Protein AF-A0A2V6MM65-F1 (afdb_monomer_lite)

Structure (mmCIF, N/CA/C/O backbone):
data_AF-A0A2V6MM65-F1
#
_entry.id   AF-A0A2V6MM65-F1
#
loop_
_atom_site.group_PDB
_atom_site.id
_atom_site.type_symbol
_atom_site.label_atom_id
_atom_site.label_alt_id
_atom_site.label_comp_id
_atom_site.label_asym_id
_atom_site.label_entity_id
_atom_site.label_seq_id
_atom_site.pdbx_PDB_ins_code
_atom_site.Cartn_x
_atom_site.Cartn_y
_atom_site.Cartn_z
_atom_site.occupancy
_atom_site.B_iso_or_equiv
_atom_site.auth_seq_id
_atom_site.auth_comp_id
_atom_site.auth_asym_id
_atom_site.auth_atom_id
_atom_site.pdbx_PDB_model_num
ATOM 1 N N . MET A 1 1 ? -25.215 -30.518 13.220 1.00 58.41 1 MET A N 1
ATOM 2 C CA . MET A 1 1 ? -25.136 -30.683 11.746 1.00 58.41 1 MET A CA 1
ATOM 3 C C . MET A 1 1 ? -25.667 -29.455 10.998 1.00 58.41 1 MET A C 1
ATOM 5 O O . MET A 1 1 ? -24.901 -28.848 10.265 1.00 58.41 1 MET A O 1
ATOM 9 N N . ARG A 1 2 ? -26.904 -29.002 11.269 1.00 63.03 2 ARG A N 1
ATOM 10 C CA . ARG A 1 2 ? -27.534 -27.794 10.682 1.00 63.03 2 ARG A CA 1
ATOM 11 C C . ARG A 1 2 ? -26.671 -26.517 10.704 1.00 63.03 2 ARG A C 1
ATOM 13 O O . ARG A 1 2 ? -26.568 -25.839 9.695 1.00 63.03 2 ARG A O 1
ATOM 20 N N . GLN A 1 3 ? -26.010 -26.217 11.823 1.00 67.56 3 GLN A N 1
ATOM 21 C CA . GLN A 1 3 ? -25.209 -24.992 11.987 1.00 67.56 3 GLN A CA 1
ATOM 22 C C . GLN A 1 3 ? -23.959 -24.950 11.089 1.00 67.56 3 GLN A C 1
ATOM 24 O O . GLN A 1 3 ? -23.598 -23.887 10.600 1.00 67.56 3 GLN A O 1
ATOM 29 N N . LYS A 1 4 ? -23.340 -26.109 10.813 1.00 69.50 4 LYS A N 1
ATOM 30 C CA . LYS A 1 4 ? -22.205 -26.219 9.881 1.00 69.50 4 LYS A CA 1
ATOM 31 C C . LYS A 1 4 ? -22.659 -25.989 8.437 1.00 69.50 4 LYS A C 1
ATOM 33 O O . LYS A 1 4 ? -22.002 -25.255 7.719 1.00 69.50 4 LYS A O 1
ATOM 38 N N . VAL A 1 5 ? -23.818 -26.537 8.058 1.00 79.00 5 VAL A N 1
ATOM 39 C CA . VAL A 1 5 ? -24.408 -26.369 6.717 1.00 79.00 5 VAL A CA 1
ATOM 40 C C . VAL A 1 5 ? -24.749 -24.904 6.435 1.00 79.00 5 VAL A C 1
ATOM 42 O O . VAL A 1 5 ? -24.392 -24.392 5.379 1.00 79.00 5 VAL A O 1
ATOM 45 N N . TRP A 1 6 ? -25.366 -24.202 7.392 1.00 81.00 6 TRP A N 1
ATOM 46 C CA . TRP A 1 6 ? -25.657 -22.770 7.253 1.00 81.00 6 TRP A CA 1
ATOM 47 C C . TRP A 1 6 ? -24.392 -21.913 7.150 1.00 81.00 6 TRP A C 1
ATOM 49 O O . TRP A 1 6 ? -24.354 -20.988 6.344 1.00 81.00 6 TRP A O 1
ATOM 59 N N . PHE A 1 7 ? -23.340 -22.247 7.904 1.00 78.38 7 PHE A N 1
ATOM 60 C CA . PHE A 1 7 ? -22.045 -21.570 7.794 1.00 78.38 7 PHE A CA 1
ATOM 61 C C . PHE A 1 7 ? -21.391 -21.788 6.426 1.00 78.38 7 PHE A C 1
ATOM 63 O O . PHE A 1 7 ? -20.932 -20.832 5.808 1.00 78.38 7 PHE A O 1
ATOM 70 N N . SER A 1 8 ? -21.378 -23.028 5.930 1.00 79.19 8 SER A N 1
ATOM 71 C CA . SER A 1 8 ? -20.824 -23.361 4.613 1.00 79.19 8 SER A CA 1
ATOM 72 C C . SER A 1 8 ? -21.588 -22.678 3.481 1.00 79.19 8 SER A C 1
ATOM 74 O O . SER A 1 8 ? -20.970 -22.146 2.563 1.00 79.19 8 SER A O 1
ATOM 76 N N . LEU A 1 9 ? -22.922 -22.645 3.567 1.00 86.38 9 LEU A N 1
ATOM 77 C CA . LEU A 1 9 ? -23.768 -21.965 2.590 1.00 86.38 9 LEU A CA 1
ATOM 78 C C . LEU A 1 9 ? -23.546 -20.449 2.626 1.00 86.38 9 LEU A C 1
ATOM 80 O O . LEU A 1 9 ? -23.352 -19.841 1.579 1.00 86.38 9 LEU A O 1
ATOM 84 N N . GLY A 1 10 ? -23.503 -19.847 3.818 1.00 83.00 10 GLY A N 1
ATOM 85 C CA . GLY A 1 10 ? -23.210 -18.422 3.972 1.00 83.00 10 GLY A CA 1
ATOM 86 C C . GLY A 1 10 ? -21.825 -18.050 3.436 1.00 83.00 10 GLY A C 1
ATOM 87 O O . GLY A 1 10 ? -21.687 -17.035 2.753 1.00 83.00 10 GLY A O 1
ATOM 88 N N . PHE A 1 11 ? -20.817 -18.897 3.666 1.00 85.94 11 PHE A N 1
ATOM 89 C CA . PHE A 1 11 ? -19.476 -18.720 3.111 1.00 85.94 11 PHE A CA 1
ATOM 90 C C . PHE A 1 11 ? -19.481 -18.800 1.582 1.00 85.94 11 PHE A C 1
ATOM 92 O O . PHE A 1 11 ? -18.950 -17.908 0.929 1.00 85.94 11 PHE A O 1
ATOM 99 N N . ALA A 1 12 ? -20.123 -19.821 1.006 1.00 87.06 12 ALA A N 1
ATOM 100 C CA . ALA A 1 12 ? -20.211 -19.991 -0.443 1.00 87.06 12 ALA A CA 1
ATOM 101 C C . ALA A 1 12 ? -20.949 -18.827 -1.121 1.00 87.06 12 ALA A C 1
ATOM 103 O O . ALA A 1 12 ? -20.486 -18.322 -2.139 1.00 87.06 12 ALA A O 1
ATOM 104 N N . VAL A 1 13 ? -22.054 -18.358 -0.533 1.00 88.56 13 VAL A N 1
ATOM 105 C CA . VAL A 1 13 ? -22.810 -17.201 -1.037 1.00 88.56 13 VAL A CA 1
ATOM 106 C C . VAL A 1 13 ? -21.983 -15.920 -0.930 1.00 88.56 13 VAL A C 1
ATOM 108 O O . VAL A 1 13 ? -21.914 -15.168 -1.894 1.00 88.56 13 VAL A O 1
ATOM 111 N N . SER A 1 14 ? -21.300 -15.691 0.194 1.00 83.19 14 SER A N 1
ATOM 112 C CA . SER A 1 14 ? -20.418 -14.526 0.361 1.00 83.19 14 SER A CA 1
ATOM 113 C C . SER A 1 14 ? -19.267 -14.544 -0.645 1.00 83.19 14 SER A C 1
ATOM 115 O O . SER A 1 14 ? -18.996 -13.537 -1.292 1.00 83.19 14 SER A O 1
ATOM 117 N N . ALA A 1 15 ? -18.630 -15.702 -0.835 1.00 83.94 15 ALA A N 1
ATOM 118 C CA . ALA A 1 15 ? -17.584 -15.881 -1.833 1.00 83.94 15 ALA A CA 1
ATOM 119 C C . ALA A 1 15 ? -18.117 -15.640 -3.252 1.00 83.94 15 ALA A C 1
ATOM 121 O O . ALA A 1 15 ? -17.480 -14.936 -4.026 1.00 83.94 15 ALA A O 1
ATOM 122 N N . ALA A 1 16 ? -19.304 -16.152 -3.586 1.00 85.69 16 ALA A N 1
ATOM 123 C CA . ALA A 1 16 ? -19.933 -15.925 -4.882 1.00 85.69 16 ALA A CA 1
ATOM 124 C C . ALA A 1 16 ? -20.258 -14.438 -5.114 1.00 85.69 16 ALA A C 1
ATOM 126 O O . ALA A 1 16 ? -19.954 -13.914 -6.181 1.00 85.69 16 ALA A O 1
ATOM 127 N N . ILE A 1 17 ? -20.805 -13.737 -4.117 1.00 87.69 17 ILE A N 1
ATOM 128 C CA . ILE A 1 17 ? -21.104 -12.297 -4.204 1.00 87.69 17 ILE A CA 1
ATOM 129 C C . ILE A 1 17 ? -19.832 -11.473 -4.427 1.00 87.69 17 ILE A C 1
ATOM 131 O O . ILE A 1 17 ? -19.878 -10.481 -5.147 1.00 87.69 17 ILE A O 1
ATOM 135 N N . LEU A 1 18 ? -18.705 -11.873 -3.838 1.00 80.56 18 LEU A N 1
ATOM 136 C CA . LEU A 1 18 ? -17.436 -11.161 -3.998 1.00 80.56 18 LEU A CA 1
ATOM 137 C C . LEU A 1 18 ? -16.729 -11.506 -5.318 1.00 80.56 18 LEU A C 1
ATOM 139 O O . LEU A 1 18 ? -16.215 -10.614 -5.985 1.00 80.56 18 LEU A O 1
ATOM 143 N N . LEU A 1 19 ? -16.725 -12.781 -5.717 1.00 84.94 19 LEU A N 1
ATOM 144 C CA . LEU A 1 19 ? -15.924 -13.274 -6.843 1.00 84.94 19 LEU A CA 1
ATOM 145 C C . LEU A 1 19 ? -16.652 -13.214 -8.192 1.00 84.94 19 LEU A C 1
ATOM 147 O O . LEU A 1 19 ? -16.005 -13.032 -9.222 1.00 84.94 19 LEU A O 1
ATOM 151 N N . LEU A 1 20 ? -17.981 -13.370 -8.226 1.00 83.88 20 LEU A N 1
ATOM 152 C CA . LEU A 1 20 ? -18.732 -13.358 -9.489 1.00 83.88 20 LEU A CA 1
ATOM 153 C C . LEU A 1 20 ? -18.693 -11.992 -10.183 1.00 83.88 20 LEU A C 1
ATOM 155 O O . LEU A 1 20 ? -18.456 -11.979 -11.392 1.00 83.88 20 LEU A O 1
ATOM 159 N N . PRO A 1 21 ? -18.867 -10.847 -9.490 1.00 81.75 21 PRO A N 1
ATOM 160 C CA . PRO A 1 21 ? -18.721 -9.549 -10.136 1.00 81.75 21 PRO A CA 1
ATOM 161 C C . PRO A 1 21 ? -17.321 -9.367 -10.710 1.00 81.75 21 PRO A C 1
ATOM 163 O O . PRO A 1 21 ? -17.195 -8.912 -11.838 1.00 81.75 21 PRO A O 1
ATOM 166 N N . GLU A 1 22 ? -16.276 -9.778 -9.988 1.00 75.62 22 GLU A N 1
ATOM 167 C CA . GLU A 1 22 ? -14.906 -9.711 -10.496 1.00 75.62 22 GLU A CA 1
ATOM 168 C C . GLU A 1 22 ? -14.730 -10.578 -11.746 1.00 75.62 22 GLU A C 1
ATOM 170 O O . GLU A 1 22 ? -14.163 -10.110 -12.727 1.00 75.62 22 GLU A O 1
ATOM 175 N N . TYR A 1 23 ? -15.262 -11.803 -11.756 1.00 80.00 23 TYR A N 1
ATOM 176 C CA . TYR A 1 23 ? -15.190 -12.696 -12.912 1.00 80.00 23 TYR A CA 1
ATOM 177 C C . TYR A 1 23 ? -15.917 -12.131 -14.142 1.00 80.00 23 TYR A C 1
ATOM 179 O O . TYR A 1 23 ? -15.341 -12.097 -15.231 1.00 80.00 23 TYR A O 1
ATOM 187 N N . PHE A 1 24 ? -17.159 -11.662 -13.979 1.00 83.00 24 PHE A N 1
ATOM 188 C CA . PHE A 1 24 ? -17.985 -11.175 -15.091 1.00 83.00 24 PHE A CA 1
ATOM 189 C C . PHE A 1 24 ? -17.615 -9.765 -15.560 1.00 83.00 24 PHE A C 1
ATOM 191 O O . PHE A 1 24 ? -17.743 -9.465 -16.745 1.00 83.00 24 PHE A O 1
ATOM 198 N N . LEU A 1 25 ? -17.146 -8.900 -14.658 1.00 79.69 25 LEU A N 1
ATOM 199 C CA . LEU A 1 25 ? -16.733 -7.528 -14.973 1.00 79.69 25 LEU A CA 1
ATOM 200 C C . LEU A 1 25 ? -15.232 -7.427 -15.264 1.00 79.69 25 LEU A C 1
ATOM 202 O O . LEU A 1 25 ? -14.716 -6.322 -15.456 1.00 79.69 25 LEU A O 1
ATOM 206 N N . ARG A 1 26 ? -14.516 -8.561 -15.308 1.00 73.88 26 ARG A N 1
ATOM 207 C CA . ARG A 1 26 ? -13.084 -8.582 -15.586 1.00 73.88 26 ARG A CA 1
ATOM 208 C C . ARG A 1 26 ? -12.813 -7.979 -16.953 1.00 73.88 26 ARG A C 1
ATOM 210 O O . ARG A 1 26 ? -13.076 -8.572 -18.000 1.00 73.88 26 ARG A O 1
ATOM 217 N N . ARG A 1 27 ? -12.179 -6.815 -16.943 1.00 75.38 27 ARG A N 1
ATOM 218 C CA . ARG A 1 27 ? -11.652 -6.213 -18.156 1.00 75.38 27 ARG A CA 1
ATOM 219 C C . ARG A 1 27 ? -10.374 -6.957 -18.551 1.00 75.38 27 ARG A C 1
ATOM 221 O O . ARG A 1 27 ? -9.467 -7.149 -17.745 1.00 75.38 27 ARG A O 1
ATOM 228 N N . ASN A 1 28 ? -10.334 -7.439 -19.789 1.00 76.81 28 ASN A N 1
ATOM 229 C CA . ASN A 1 28 ? -9.238 -8.261 -20.313 1.00 76.81 28 ASN A CA 1
ATOM 230 C C . ASN A 1 28 ? -8.288 -7.488 -21.234 1.00 76.81 28 ASN A C 1
ATOM 232 O O . ASN A 1 28 ? -7.507 -8.108 -21.958 1.00 76.81 28 ASN A O 1
ATOM 236 N N . ASP A 1 29 ? -8.342 -6.158 -21.202 1.00 84.00 29 ASP A N 1
ATOM 237 C CA . ASP A 1 29 ? -7.413 -5.312 -21.935 1.00 84.00 29 ASP A CA 1
ATOM 238 C C . ASP A 1 29 ? -5.994 -5.381 -21.348 1.00 84.00 29 ASP A C 1
ATOM 240 O O . ASP A 1 29 ? -5.759 -5.846 -20.229 1.00 84.00 29 ASP A O 1
ATOM 244 N N . GLU A 1 30 ? -5.032 -4.919 -22.137 1.00 82.81 30 GLU A N 1
ATOM 245 C CA . GLU A 1 30 ? -3.615 -4.913 -21.784 1.00 82.81 30 GLU A CA 1
ATOM 246 C C . GLU A 1 30 ? -3.326 -4.202 -20.455 1.00 82.81 30 GLU A C 1
ATOM 248 O O . GLU A 1 30 ? -2.533 -4.696 -19.647 1.00 82.81 30 GLU A O 1
ATOM 253 N N . LEU A 1 31 ? -3.981 -3.067 -20.211 1.00 81.69 31 LEU A N 1
ATOM 254 C CA . LEU A 1 31 ? -3.767 -2.244 -19.025 1.00 81.69 31 LEU A CA 1
ATOM 255 C C . LEU A 1 31 ? -4.197 -3.023 -17.779 1.00 81.69 31 LEU A C 1
ATOM 257 O O . LEU A 1 31 ? -3.423 -3.163 -16.835 1.00 81.69 31 LEU A O 1
ATOM 261 N N . SER A 1 32 ? -5.369 -3.655 -17.828 1.00 82.75 32 SER A N 1
ATOM 262 C CA . SER A 1 32 ? -5.872 -4.509 -16.744 1.00 82.75 32 SER A CA 1
ATOM 263 C C . SER A 1 32 ? -4.986 -5.734 -16.475 1.00 82.75 32 SER A C 1
ATOM 265 O O . SER A 1 32 ? -4.846 -6.163 -15.329 1.00 82.75 32 SER A O 1
ATOM 267 N N . ARG A 1 33 ? -4.346 -6.303 -17.507 1.00 84.75 33 ARG A N 1
ATOM 268 C CA . ARG A 1 33 ? -3.435 -7.458 -17.355 1.00 84.75 33 ARG A CA 1
ATOM 269 C C . ARG A 1 33 ? -2.078 -7.080 -16.766 1.00 84.75 33 ARG A C 1
ATOM 271 O O . ARG A 1 33 ? -1.499 -7.874 -16.022 1.00 84.75 33 ARG A O 1
ATOM 278 N N . THR A 1 34 ? -1.574 -5.902 -17.118 1.00 89.75 34 THR A N 1
ATOM 279 C CA . THR A 1 34 ? -0.226 -5.449 -16.756 1.00 89.75 34 THR A CA 1
ATOM 280 C C . THR A 1 34 ? -0.188 -4.646 -15.466 1.00 89.75 34 THR A C 1
ATOM 282 O O . THR A 1 34 ? 0.849 -4.660 -14.811 1.00 89.75 34 THR A O 1
ATOM 285 N N . PHE A 1 35 ? -1.297 -4.019 -15.056 1.00 90.44 35 PHE A N 1
ATOM 286 C CA . PHE A 1 35 ? -1.335 -3.106 -13.911 1.00 90.44 35 PHE A CA 1
ATOM 287 C C . PHE A 1 35 ? -0.721 -3.715 -12.647 1.00 90.44 35 PHE A C 1
ATOM 289 O O . PHE A 1 35 ? 0.332 -3.264 -12.213 1.00 90.44 35 PHE A O 1
ATOM 296 N N . LEU A 1 36 ? -1.308 -4.787 -12.099 1.00 92.50 36 LEU A N 1
ATOM 297 C CA . LEU A 1 36 ? -0.825 -5.372 -10.844 1.00 92.50 36 LEU A CA 1
ATOM 298 C C . LEU A 1 36 ? 0.630 -5.885 -10.936 1.00 92.50 36 LEU A C 1
ATOM 300 O O . LEU A 1 36 ? 1.419 -5.526 -10.063 1.00 92.50 36 LEU A O 1
ATOM 304 N N . PRO A 1 37 ? 1.036 -6.679 -11.952 1.00 95.50 37 PRO A N 1
ATOM 305 C CA . PRO A 1 37 ? 2.435 -7.089 -12.097 1.00 95.50 37 PRO A CA 1
ATOM 306 C C . PRO A 1 37 ? 3.411 -5.909 -12.156 1.00 95.50 37 PRO A C 1
ATOM 308 O O . PRO A 1 37 ? 4.411 -5.916 -11.438 1.00 95.50 37 PRO A O 1
ATOM 311 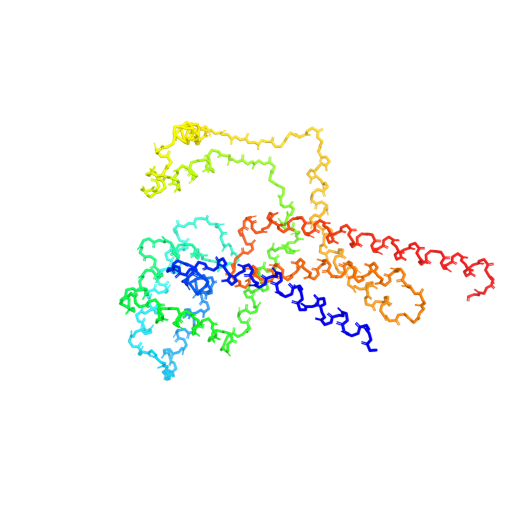N N . THR A 1 38 ? 3.110 -4.889 -12.962 1.00 95.50 38 THR A N 1
ATOM 312 C CA . THR A 1 38 ? 3.957 -3.698 -13.088 1.00 95.50 38 THR A CA 1
ATOM 313 C C . THR A 1 38 ? 4.020 -2.938 -11.768 1.00 95.50 38 THR A C 1
ATOM 315 O O . THR A 1 38 ? 5.115 -2.608 -11.320 1.00 95.50 38 THR A O 1
ATOM 318 N N . THR A 1 39 ? 2.882 -2.719 -11.100 1.00 95.31 39 THR A N 1
ATOM 319 C CA . THR A 1 39 ? 2.816 -2.046 -9.796 1.00 95.31 39 THR A CA 1
ATOM 320 C C . THR A 1 39 ? 3.657 -2.776 -8.749 1.00 95.31 39 THR A C 1
ATOM 322 O O . THR A 1 39 ? 4.479 -2.150 -8.082 1.00 95.31 39 THR A O 1
ATOM 325 N N . LEU A 1 40 ? 3.528 -4.103 -8.644 1.00 96.56 40 LEU A N 1
ATOM 326 C CA . LEU A 1 40 ? 4.330 -4.904 -7.715 1.00 96.56 40 LEU A CA 1
ATOM 327 C C . LEU A 1 40 ? 5.828 -4.793 -8.006 1.00 96.56 40 LEU A C 1
ATOM 329 O O . LEU A 1 40 ? 6.621 -4.734 -7.065 1.00 96.56 40 LEU A O 1
ATOM 333 N N . PHE A 1 41 ? 6.217 -4.730 -9.279 1.00 97.31 41 PHE A N 1
ATOM 334 C CA . PHE A 1 41 ? 7.606 -4.530 -9.669 1.00 97.31 41 PHE A CA 1
ATOM 335 C C . PHE A 1 41 ? 8.119 -3.142 -9.264 1.00 97.31 41 PHE A C 1
ATOM 337 O O . PHE A 1 41 ? 9.121 -3.047 -8.557 1.00 97.31 41 PHE A O 1
ATOM 344 N N . VAL A 1 42 ? 7.428 -2.063 -9.647 1.00 95.50 42 VAL A N 1
ATOM 345 C CA . VAL A 1 42 ? 7.914 -0.693 -9.397 1.00 95.50 42 VAL A CA 1
ATOM 346 C C . VAL A 1 42 ? 7.896 -0.329 -7.913 1.00 95.50 42 VAL A C 1
ATOM 348 O O . VAL A 1 42 ? 8.841 0.283 -7.426 1.00 95.50 42 VAL A O 1
ATOM 351 N N . ILE A 1 43 ? 6.892 -0.770 -7.149 1.00 95.25 43 ILE A N 1
ATOM 352 C CA . ILE A 1 43 ? 6.799 -0.500 -5.704 1.00 95.25 43 ILE A CA 1
ATOM 353 C C . ILE A 1 43 ? 7.917 -1.206 -4.920 1.00 95.25 43 ILE A C 1
ATOM 355 O O . ILE A 1 43 ? 8.333 -0.728 -3.862 1.00 95.25 43 ILE A O 1
ATOM 359 N N . HIS A 1 44 ? 8.447 -2.313 -5.446 1.00 97.06 44 HIS A N 1
ATOM 360 C CA . HIS A 1 44 ? 9.572 -3.045 -4.856 1.00 97.06 44 HIS A CA 1
ATOM 361 C C . HIS A 1 44 ? 10.875 -2.881 -5.649 1.00 97.06 44 HIS A C 1
ATOM 363 O O . HIS A 1 44 ? 11.814 -3.650 -5.440 1.00 97.06 44 HIS A O 1
ATOM 369 N N . ALA A 1 45 ? 10.962 -1.868 -6.517 1.00 96.44 45 ALA A N 1
ATOM 370 C CA . ALA A 1 45 ? 12.066 -1.666 -7.452 1.00 96.44 45 ALA A CA 1
ATOM 371 C C . ALA A 1 45 ? 13.450 -1.692 -6.785 1.00 96.44 45 ALA A C 1
ATOM 373 O O . ALA A 1 45 ? 14.356 -2.336 -7.302 1.00 96.44 45 ALA A O 1
ATOM 374 N N . ASN A 1 46 ? 13.611 -1.071 -5.611 1.00 95.19 46 ASN A N 1
ATOM 375 C CA . ASN A 1 46 ? 14.870 -1.119 -4.856 1.00 95.19 46 ASN A CA 1
ATOM 376 C C . ASN A 1 46 ? 15.277 -2.551 -4.474 1.00 95.19 46 ASN A C 1
ATOM 378 O O . ASN A 1 46 ? 16.408 -2.956 -4.722 1.00 95.19 46 ASN A O 1
ATOM 382 N N . LEU A 1 47 ? 14.348 -3.337 -3.920 1.00 97.62 47 LEU A N 1
ATOM 383 C CA . LEU A 1 47 ? 14.625 -4.718 -3.511 1.00 97.62 47 LEU A CA 1
ATOM 384 C C . LEU A 1 47 ? 14.884 -5.619 -4.720 1.00 97.62 47 LEU A C 1
ATOM 386 O O . LEU A 1 47 ? 15.735 -6.503 -4.663 1.00 97.62 47 LEU A O 1
ATOM 390 N N . ILE A 1 48 ? 14.162 -5.385 -5.817 1.00 98.19 48 ILE A N 1
ATOM 391 C CA . ILE A 1 48 ? 14.342 -6.122 -7.069 1.00 98.19 48 ILE A 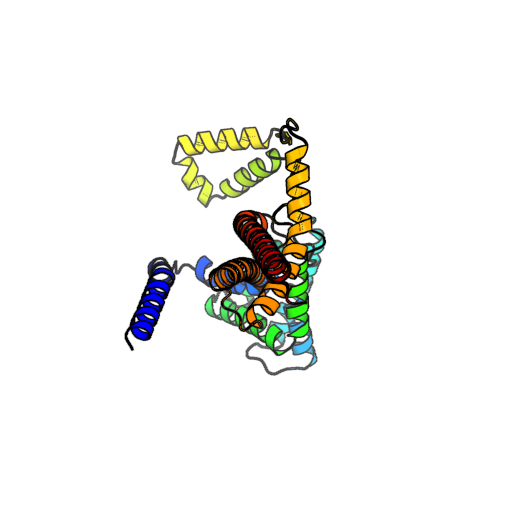CA 1
ATOM 392 C C . ILE A 1 48 ? 15.689 -5.783 -7.709 1.00 98.19 48 ILE A C 1
ATOM 394 O O . ILE A 1 48 ? 16.397 -6.697 -8.118 1.00 98.19 48 ILE A O 1
ATOM 398 N N . ARG A 1 49 ? 16.086 -4.506 -7.741 1.00 97.75 49 ARG A N 1
ATOM 399 C CA . ARG A 1 49 ? 17.419 -4.068 -8.182 1.00 97.75 49 ARG A CA 1
ATOM 400 C C . ARG A 1 49 ? 18.513 -4.775 -7.389 1.00 97.75 49 ARG A C 1
ATOM 402 O O . ARG A 1 49 ? 19.462 -5.281 -7.980 1.00 97.75 49 ARG A O 1
ATOM 409 N N . ASP A 1 50 ? 18.379 -4.820 -6.069 1.00 97.75 50 ASP A N 1
ATOM 410 C CA . ASP A 1 50 ? 19.377 -5.458 -5.211 1.00 97.75 50 ASP A CA 1
ATOM 411 C C . ASP A 1 50 ? 19.394 -6.977 -5.426 1.00 97.75 50 ASP A C 1
ATOM 413 O O . ASP A 1 50 ? 20.453 -7.600 -5.419 1.00 97.75 50 ASP A O 1
ATOM 417 N N . GLN A 1 51 ? 18.239 -7.605 -5.664 1.00 98.06 51 GLN A N 1
ATOM 418 C CA . GLN A 1 51 ? 18.186 -9.025 -6.011 1.00 98.06 51 GLN A CA 1
ATOM 419 C C . GLN A 1 51 ? 18.794 -9.326 -7.385 1.00 98.06 51 GLN A C 1
ATOM 421 O O . GLN A 1 51 ? 19.501 -10.321 -7.512 1.00 98.06 51 GLN A O 1
ATOM 426 N N . LEU A 1 52 ? 18.564 -8.471 -8.383 1.00 97.19 52 LEU A N 1
ATOM 427 C CA . LEU A 1 52 ? 19.199 -8.562 -9.699 1.00 97.19 52 LEU A CA 1
ATOM 428 C C . LEU A 1 52 ? 20.727 -8.506 -9.577 1.00 97.19 52 LEU A C 1
ATOM 430 O O . LEU A 1 52 ? 21.407 -9.360 -10.137 1.00 97.19 52 LEU A O 1
ATOM 434 N N . ALA A 1 53 ? 21.258 -7.556 -8.800 1.00 97.50 53 ALA A N 1
ATOM 435 C CA . ALA A 1 53 ? 22.696 -7.447 -8.550 1.00 97.50 53 ALA A CA 1
ATOM 436 C C . ALA A 1 53 ? 23.275 -8.728 -7.929 1.00 97.50 53 ALA A C 1
ATOM 438 O O . ALA A 1 53 ? 24.311 -9.221 -8.367 1.00 97.50 53 ALA A O 1
ATOM 439 N N . ASP A 1 54 ? 22.585 -9.284 -6.931 1.00 97.12 54 ASP A N 1
ATOM 440 C CA . ASP A 1 54 ? 22.980 -10.529 -6.270 1.00 97.12 54 ASP A CA 1
ATOM 441 C C . ASP A 1 54 ? 22.959 -11.733 -7.220 1.00 97.12 54 ASP A C 1
ATOM 443 O O . ASP A 1 54 ? 23.844 -12.584 -7.154 1.00 97.12 54 ASP A O 1
ATOM 447 N N . ASP A 1 55 ? 21.939 -11.824 -8.075 1.00 96.50 55 ASP A N 1
ATOM 448 C CA . ASP A 1 55 ? 21.797 -12.913 -9.041 1.00 96.50 55 ASP A CA 1
ATOM 449 C C . ASP A 1 55 ? 22.908 -12.890 -10.094 1.00 96.50 55 ASP A C 1
ATOM 451 O O . ASP A 1 55 ? 23.465 -13.945 -10.404 1.00 96.50 55 ASP A O 1
ATOM 455 N N . LEU A 1 56 ? 23.243 -11.693 -10.593 1.00 96.50 56 LEU A N 1
ATOM 456 C CA . LEU A 1 56 ? 24.348 -11.458 -11.525 1.00 96.50 56 LEU A CA 1
ATOM 457 C C . LEU A 1 56 ? 25.692 -11.793 -10.865 1.00 96.50 56 LEU A C 1
ATOM 459 O O . LEU A 1 56 ? 26.453 -12.601 -11.383 1.00 96.50 56 LEU A O 1
ATOM 463 N N . ALA A 1 57 ? 25.952 -11.268 -9.663 1.00 96.19 57 ALA A N 1
ATOM 464 C CA . ALA A 1 57 ? 27.208 -11.506 -8.950 1.00 96.19 57 ALA A CA 1
ATOM 465 C C . ALA A 1 57 ? 27.451 -12.991 -8.622 1.00 96.19 57 ALA A C 1
ATOM 467 O O . ALA A 1 57 ? 28.593 -13.445 -8.579 1.00 96.19 57 ALA A O 1
ATOM 468 N N . LYS A 1 58 ? 26.379 -13.752 -8.375 1.00 94.12 58 LYS A N 1
ATOM 469 C CA . LYS A 1 58 ? 26.441 -15.182 -8.035 1.00 94.12 58 LYS A CA 1
ATOM 470 C C . LYS A 1 58 ? 26.311 -16.100 -9.255 1.00 94.12 58 LYS A C 1
ATOM 472 O O . LYS A 1 58 ? 26.300 -17.314 -9.065 1.00 94.12 58 LYS A O 1
ATOM 477 N N . ASN A 1 59 ? 26.198 -15.553 -10.471 1.00 90.38 59 ASN A N 1
ATOM 478 C CA . ASN A 1 59 ? 25.998 -16.304 -11.716 1.00 90.38 59 ASN A CA 1
ATOM 479 C C . ASN A 1 59 ? 24.887 -17.365 -11.607 1.00 90.38 59 ASN A C 1
ATOM 481 O O . ASN A 1 59 ? 25.051 -18.520 -12.006 1.00 90.38 59 ASN A O 1
ATOM 485 N N . VAL A 1 60 ? 23.751 -16.995 -11.008 1.00 91.31 60 VAL A N 1
ATOM 486 C CA . VAL A 1 60 ? 22.656 -17.946 -10.777 1.00 91.31 60 VAL A CA 1
ATOM 487 C C . VAL A 1 60 ? 22.012 -18.336 -12.108 1.00 91.31 60 VAL A C 1
ATOM 489 O O . VAL A 1 60 ? 21.683 -17.478 -12.922 1.00 91.31 60 VAL A O 1
ATOM 492 N N . THR A 1 61 ? 21.752 -19.629 -12.312 1.00 91.50 61 THR A N 1
ATOM 493 C CA . THR A 1 61 ? 20.989 -20.103 -13.473 1.00 91.50 61 THR A CA 1
ATOM 494 C C . THR A 1 61 ? 19.528 -19.664 -13.362 1.00 91.50 61 THR A C 1
ATOM 496 O O . THR A 1 61 ? 18.819 -20.041 -12.425 1.00 91.50 61 THR A O 1
ATOM 499 N N . LEU A 1 62 ? 19.076 -18.848 -14.315 1.00 93.69 62 LEU A N 1
ATOM 500 C CA . LEU A 1 62 ? 17.743 -18.248 -14.349 1.00 93.69 62 LEU A CA 1
ATOM 501 C C . LEU A 1 62 ? 17.099 -18.441 -15.729 1.00 93.69 62 LEU A C 1
ATOM 503 O O . LEU A 1 62 ? 17.811 -18.652 -16.708 1.00 93.69 62 LEU A O 1
ATOM 507 N N . PRO A 1 63 ? 15.760 -18.342 -15.837 1.00 93.38 63 PRO A N 1
ATOM 508 C CA . PRO A 1 63 ? 15.058 -18.435 -17.122 1.00 93.38 63 PRO A CA 1
ATOM 509 C C . PRO A 1 63 ? 15.298 -17.228 -18.052 1.00 93.38 63 PRO A C 1
ATOM 511 O O . PRO A 1 63 ? 14.750 -17.188 -19.149 1.00 93.38 63 PRO A O 1
ATOM 514 N N . TYR A 1 64 ? 16.096 -16.249 -17.619 1.00 94.06 64 TYR A N 1
ATOM 515 C CA . TYR A 1 64 ? 16.484 -15.062 -18.379 1.00 94.06 64 TYR A CA 1
ATOM 516 C C . TYR A 1 64 ? 17.996 -15.089 -18.599 1.00 94.06 64 TYR A C 1
ATOM 518 O O . TYR A 1 64 ? 18.735 -15.538 -17.719 1.00 94.06 64 TYR A O 1
ATOM 526 N N . SER A 1 65 ? 18.461 -14.612 -19.755 1.00 93.19 65 SER A N 1
ATOM 527 C CA . SER A 1 65 ? 19.895 -14.597 -20.050 1.00 93.19 65 SER A CA 1
ATOM 528 C C . SER A 1 65 ? 20.636 -13.594 -19.166 1.00 93.19 65 SER A C 1
ATOM 530 O O . SER A 1 65 ? 20.085 -12.560 -18.784 1.00 93.19 65 SER A O 1
ATOM 532 N N . HIS A 1 66 ? 21.904 -13.888 -18.867 1.00 94.25 66 HIS A N 1
ATOM 533 C CA . HIS A 1 66 ? 22.751 -13.012 -18.056 1.00 94.25 66 HIS A CA 1
ATOM 534 C C . HIS A 1 66 ? 22.805 -11.587 -18.635 1.00 94.25 66 HIS A C 1
ATOM 536 O O . HIS A 1 66 ? 22.500 -10.629 -17.930 1.00 94.25 66 HIS A O 1
ATOM 542 N N . ASP A 1 67 ? 23.056 -11.452 -19.941 1.00 93.69 67 ASP A N 1
ATOM 543 C CA . ASP A 1 67 ? 23.124 -10.153 -20.624 1.00 93.69 67 ASP A CA 1
ATOM 544 C C . ASP A 1 67 ? 21.815 -9.356 -20.532 1.00 93.69 67 ASP A C 1
ATOM 546 O O . ASP A 1 67 ? 21.826 -8.129 -20.418 1.00 93.69 67 ASP A O 1
ATOM 550 N N . GLN A 1 68 ? 20.667 -10.041 -20.601 1.00 94.00 68 GLN A N 1
ATOM 551 C CA . GLN A 1 68 ? 19.363 -9.396 -20.453 1.00 94.00 68 GLN A CA 1
ATOM 552 C C . GLN A 1 68 ? 19.190 -8.865 -19.027 1.00 94.00 68 GLN A C 1
ATOM 554 O O . GLN A 1 68 ? 18.782 -7.719 -18.840 1.00 94.00 68 GLN A O 1
ATOM 559 N N . LEU A 1 69 ? 19.525 -9.672 -18.018 1.00 95.75 69 LEU A N 1
ATOM 560 C CA . LEU A 1 69 ? 19.441 -9.269 -16.614 1.00 95.75 69 LEU A CA 1
ATOM 561 C C . LEU A 1 69 ? 20.391 -8.114 -16.288 1.00 95.75 69 LEU A C 1
ATOM 563 O O . LEU A 1 69 ? 20.001 -7.203 -15.559 1.00 95.75 69 LEU A O 1
ATOM 567 N N . GLU A 1 70 ? 21.594 -8.114 -16.858 1.00 96.19 70 GLU A N 1
ATOM 568 C CA . GLU A 1 70 ? 22.576 -7.045 -16.680 1.00 96.19 70 GLU A CA 1
ATOM 569 C C . GLU A 1 70 ? 22.071 -5.714 -17.248 1.00 96.19 70 GLU A C 1
ATOM 571 O O . GLU A 1 70 ? 22.065 -4.705 -16.535 1.00 96.19 70 GLU A O 1
ATOM 576 N N . ARG A 1 71 ? 21.547 -5.709 -18.484 1.00 95.56 71 ARG A N 1
ATOM 577 C CA . ARG A 1 71 ? 20.927 -4.509 -19.073 1.00 95.56 71 ARG A CA 1
ATOM 578 C C . ARG A 1 71 ? 19.782 -3.988 -18.210 1.00 95.56 71 ARG A C 1
ATOM 580 O O . ARG A 1 71 ? 19.741 -2.801 -17.893 1.00 95.56 71 ARG A O 1
ATOM 587 N N . LEU A 1 72 ? 18.876 -4.871 -17.789 1.00 95.56 72 LEU A N 1
ATOM 588 C CA . LEU A 1 72 ? 17.732 -4.487 -16.960 1.00 95.56 72 LEU A CA 1
ATOM 589 C C . LEU A 1 72 ? 18.154 -3.963 -15.584 1.00 95.56 72 LEU A C 1
ATOM 591 O O . LEU A 1 72 ? 17.553 -3.006 -15.094 1.00 95.56 72 LEU A O 1
ATOM 595 N N . TYR A 1 73 ? 19.194 -4.537 -14.978 1.00 97.12 73 TYR A N 1
ATOM 596 C CA . TYR A 1 73 ? 19.770 -4.052 -13.726 1.00 97.12 73 TYR A CA 1
ATOM 597 C C . TYR A 1 73 ? 20.324 -2.630 -13.867 1.00 97.12 73 TYR A C 1
ATOM 599 O O . TYR A 1 73 ? 19.967 -1.754 -13.071 1.00 97.12 73 TYR A O 1
ATOM 607 N N . VAL A 1 74 ? 21.158 -2.386 -14.884 1.00 96.81 74 VAL A N 1
ATOM 608 C CA . VAL A 1 74 ? 21.759 -1.067 -15.139 1.00 96.81 74 VAL A CA 1
ATOM 609 C C . VAL A 1 74 ? 20.670 -0.023 -15.372 1.00 96.81 74 VAL A C 1
ATOM 611 O O . VAL A 1 74 ? 20.686 1.036 -14.736 1.00 96.81 74 VAL A O 1
ATOM 614 N N . THR A 1 75 ? 19.681 -0.341 -16.208 1.00 95.69 75 THR A N 1
ATOM 615 C CA . THR A 1 75 ? 18.556 0.554 -16.479 1.00 95.69 75 THR A CA 1
ATOM 616 C C . THR A 1 75 ? 17.733 0.832 -15.226 1.00 95.69 75 THR A C 1
ATOM 618 O O . THR A 1 75 ? 17.472 1.992 -14.911 1.00 95.69 75 THR A O 1
ATOM 621 N N . LEU A 1 76 ? 17.340 -0.204 -14.478 1.00 96.88 76 LEU A N 1
ATOM 622 C CA . LEU A 1 76 ? 16.526 -0.042 -13.272 1.00 96.88 76 LEU A CA 1
ATOM 623 C C . LEU A 1 76 ? 17.246 0.822 -12.233 1.00 96.88 76 LEU A C 1
ATOM 625 O O . LEU A 1 76 ? 16.638 1.711 -11.637 1.00 96.88 76 LEU A O 1
ATOM 629 N N . ARG A 1 77 ? 18.550 0.598 -12.038 1.00 96.38 77 ARG A N 1
ATOM 630 C CA . ARG A 1 77 ? 19.376 1.414 -11.144 1.00 96.38 77 ARG A CA 1
ATOM 631 C C . ARG A 1 77 ? 19.389 2.879 -11.580 1.00 96.38 77 ARG A C 1
ATOM 633 O O . ARG A 1 77 ? 19.173 3.746 -10.737 1.00 96.38 77 ARG A O 1
ATOM 640 N N . ALA A 1 78 ? 19.610 3.149 -12.866 1.00 94.19 78 ALA A N 1
ATOM 641 C CA . ALA A 1 78 ? 19.636 4.508 -13.398 1.00 94.19 78 ALA A CA 1
ATOM 642 C C . ALA A 1 78 ? 18.280 5.219 -13.243 1.00 94.19 78 ALA A C 1
ATOM 644 O O . ALA A 1 78 ? 18.239 6.370 -12.812 1.00 94.19 78 ALA A O 1
ATOM 645 N N . GLU A 1 79 ? 17.174 4.535 -13.537 1.00 93.81 79 GLU A N 1
ATOM 646 C CA . GLU A 1 79 ? 15.823 5.095 -13.412 1.00 93.81 79 GLU A CA 1
ATOM 647 C C . GLU A 1 79 ? 15.436 5.369 -11.951 1.00 93.81 79 GLU A C 1
ATOM 649 O O . GLU A 1 79 ? 14.880 6.427 -11.655 1.00 93.81 79 GLU A O 1
ATOM 654 N N . ILE A 1 80 ? 15.806 4.488 -11.010 1.00 92.88 80 ILE A N 1
ATOM 655 C CA . ILE A 1 80 ? 15.650 4.764 -9.571 1.00 92.88 80 ILE A CA 1
ATOM 656 C C . ILE A 1 80 ? 16.429 6.030 -9.196 1.00 92.88 80 ILE A C 1
ATOM 658 O O . ILE A 1 80 ? 15.874 6.910 -8.539 1.00 92.88 80 ILE A O 1
ATOM 662 N N . THR A 1 81 ? 17.680 6.164 -9.651 1.00 91.00 81 THR A N 1
ATOM 663 C CA . THR A 1 81 ? 18.492 7.352 -9.362 1.00 91.00 81 THR A CA 1
ATOM 664 C C . THR A 1 81 ? 17.858 8.632 -9.910 1.00 91.00 81 THR A C 1
ATOM 666 O O . THR A 1 81 ? 17.779 9.623 -9.185 1.00 91.00 81 THR A O 1
ATOM 669 N N . LYS A 1 82 ? 17.347 8.608 -11.147 1.00 89.88 82 LYS A N 1
ATOM 670 C CA . LYS A 1 82 ? 16.618 9.740 -11.746 1.00 89.88 82 LYS A CA 1
ATOM 671 C C . LYS A 1 82 ? 15.347 10.088 -10.972 1.00 89.88 82 LYS A C 1
ATOM 673 O O . LYS A 1 82 ? 15.029 11.262 -10.806 1.00 89.88 82 LYS A O 1
ATOM 678 N N . SER A 1 83 ? 14.634 9.089 -10.453 1.00 88.94 83 SER A N 1
ATOM 679 C CA . SER A 1 83 ? 13.389 9.326 -9.717 1.00 88.94 83 SER A CA 1
ATOM 680 C C . SER A 1 83 ? 13.589 10.156 -8.439 1.00 88.94 83 SER A C 1
ATOM 682 O O . SER A 1 83 ? 12.676 10.873 -8.037 1.00 88.94 83 SER A O 1
ATOM 684 N N . HIS A 1 84 ? 14.786 10.136 -7.833 1.00 83.75 84 HIS A N 1
ATOM 685 C CA . HIS A 1 84 ? 15.094 10.969 -6.663 1.00 83.75 84 HIS A CA 1
ATOM 686 C C . HIS A 1 84 ? 15.084 12.472 -6.976 1.00 83.75 84 HIS A C 1
ATOM 688 O O . HIS A 1 84 ? 14.826 13.275 -6.082 1.00 83.75 84 HIS A O 1
ATOM 694 N N . THR A 1 85 ? 15.380 12.858 -8.221 1.00 77.56 85 THR A N 1
ATOM 695 C CA . THR A 1 85 ? 15.459 14.265 -8.644 1.00 77.56 85 THR A CA 1
ATOM 696 C C . THR A 1 85 ? 14.220 14.724 -9.409 1.00 77.56 85 THR A C 1
ATOM 698 O O . THR A 1 85 ? 13.931 15.918 -9.428 1.00 77.56 85 THR A O 1
ATOM 701 N N . ALA A 1 86 ? 13.469 13.798 -10.017 1.00 67.06 86 ALA A N 1
ATOM 702 C CA . ALA A 1 86 ? 12.354 14.116 -10.909 1.00 67.06 86 ALA A CA 1
ATOM 703 C C . ALA A 1 86 ? 11.096 14.636 -10.193 1.00 67.06 86 ALA A C 1
ATOM 705 O O . ALA A 1 86 ? 10.356 15.442 -10.759 1.00 67.06 86 ALA A O 1
ATOM 706 N N . ARG A 1 87 ? 10.828 14.191 -8.958 1.00 61.56 87 ARG A N 1
ATOM 707 C CA . ARG A 1 87 ? 9.651 14.619 -8.192 1.00 61.56 87 ARG A CA 1
ATOM 708 C C . ARG A 1 87 ? 9.969 14.778 -6.720 1.00 61.56 87 ARG A C 1
ATOM 710 O O . ARG A 1 87 ? 10.432 13.869 -6.037 1.00 61.56 87 ARG A O 1
ATOM 717 N N . HIS A 1 88 ? 9.642 15.955 -6.214 1.00 54.06 88 HIS A N 1
ATOM 718 C CA . HIS A 1 88 ? 9.716 16.231 -4.801 1.00 54.06 88 HIS A CA 1
ATOM 719 C C . HIS A 1 88 ? 8.595 15.483 -4.034 1.00 54.06 88 HIS A C 1
ATOM 721 O O . HIS A 1 88 ? 7.418 15.796 -4.180 1.00 54.06 88 HIS A O 1
ATOM 727 N N . TYR A 1 89 ? 8.993 14.555 -3.151 1.00 54.69 89 TYR A N 1
ATOM 728 C CA . TYR A 1 89 ? 8.337 14.290 -1.853 1.00 54.69 89 TYR A CA 1
ATOM 729 C C . TYR A 1 89 ? 7.042 13.433 -1.803 1.00 54.69 89 TYR A C 1
ATOM 731 O O . TYR A 1 89 ? 6.391 13.399 -0.762 1.00 54.69 89 TYR A O 1
ATOM 739 N N . ALA A 1 90 ? 6.654 12.678 -2.840 1.00 65.31 90 ALA A N 1
ATOM 740 C CA . ALA A 1 90 ? 5.423 11.862 -2.757 1.00 65.31 90 ALA A CA 1
ATOM 741 C C . ALA A 1 90 ? 5.569 10.526 -1.983 1.00 65.31 90 ALA A C 1
ATOM 743 O O . ALA A 1 90 ? 4.590 10.042 -1.420 1.00 65.31 90 ALA A O 1
ATOM 744 N N . TYR A 1 91 ? 6.771 9.936 -1.925 1.00 80.44 91 TYR A N 1
ATOM 745 C CA . TYR A 1 91 ? 6.994 8.558 -1.447 1.00 80.44 91 TYR A CA 1
ATOM 746 C C . TYR A 1 91 ? 8.179 8.441 -0.469 1.00 80.44 91 TYR A C 1
ATOM 748 O O . TYR A 1 91 ? 9.148 7.713 -0.706 1.00 80.44 91 TYR A O 1
ATOM 756 N N . HIS A 1 92 ? 8.123 9.176 0.644 1.00 80.12 92 HIS A N 1
ATOM 757 C CA . HIS A 1 92 ? 9.199 9.238 1.643 1.00 80.12 92 HIS A CA 1
ATOM 758 C C . HIS A 1 92 ? 9.648 7.881 2.181 1.00 80.12 92 HIS A C 1
ATOM 760 O O . HIS A 1 92 ? 10.842 7.640 2.357 1.00 80.12 92 HIS A O 1
ATOM 766 N N . SER A 1 93 ? 8.702 6.988 2.442 1.00 84.81 93 SER A N 1
ATOM 767 C CA . SER A 1 93 ? 8.996 5.691 3.046 1.00 84.81 93 SER A CA 1
ATOM 768 C C . SER A 1 93 ? 9.684 4.723 2.071 1.00 84.81 93 SER A C 1
ATOM 770 O O . SER A 1 93 ? 10.477 3.881 2.504 1.00 84.81 93 SER A O 1
ATOM 772 N N . LEU A 1 94 ? 9.442 4.861 0.762 1.00 86.44 94 LEU A N 1
ATOM 773 C CA . LEU A 1 94 ? 10.121 4.082 -0.283 1.00 86.44 94 LEU A CA 1
ATOM 774 C C . LEU A 1 94 ? 11.497 4.660 -0.631 1.00 86.44 94 LEU A C 1
ATOM 776 O O . LEU A 1 94 ? 12.418 3.906 -0.950 1.00 86.44 94 LEU A O 1
ATOM 780 N N . GLY A 1 95 ? 11.640 5.984 -0.537 1.00 86.62 95 GLY A N 1
ATOM 781 C CA . GLY A 1 95 ? 12.869 6.708 -0.848 1.00 86.62 95 GLY A CA 1
ATOM 782 C C . GLY A 1 95 ? 13.073 6.991 -2.337 1.00 86.62 95 GLY A C 1
ATOM 783 O O . GLY A 1 95 ? 14.080 7.590 -2.678 1.00 86.62 95 GLY A O 1
ATOM 784 N N . PHE A 1 96 ? 12.150 6.596 -3.214 1.00 89.75 96 PHE A N 1
ATOM 785 C CA . PHE A 1 96 ? 12.167 6.822 -4.667 1.00 89.75 96 PHE A CA 1
ATOM 786 C C . PHE A 1 96 ? 10.724 6.979 -5.175 1.00 89.75 96 PHE A C 1
ATOM 788 O O . PHE A 1 96 ? 9.791 6.652 -4.439 1.00 89.75 96 PHE A O 1
ATOM 795 N N . ASP A 1 97 ? 10.528 7.461 -6.407 1.00 90.00 97 ASP A N 1
ATOM 796 C CA . ASP A 1 97 ? 9.186 7.649 -6.981 1.00 90.00 97 ASP A CA 1
ATOM 797 C C . ASP A 1 97 ? 8.786 6.468 -7.901 1.00 90.00 97 ASP A C 1
ATOM 799 O O . ASP A 1 97 ? 9.277 6.379 -9.030 1.00 90.00 97 ASP A O 1
ATOM 803 N N . PRO A 1 98 ? 7.897 5.553 -7.461 1.00 91.62 98 PRO A N 1
ATOM 804 C CA . PRO A 1 98 ? 7.409 4.449 -8.285 1.00 91.62 98 PRO A CA 1
ATOM 805 C C . PRO A 1 98 ? 6.525 4.905 -9.457 1.00 91.62 98 PRO A C 1
ATOM 807 O O . PRO A 1 98 ? 6.480 4.203 -10.467 1.00 91.62 98 PRO A O 1
ATOM 810 N N . ASP A 1 99 ? 5.860 6.063 -9.376 1.00 89.19 99 ASP A N 1
ATOM 811 C CA . ASP A 1 99 ? 5.057 6.584 -10.489 1.00 89.19 99 ASP A CA 1
ATOM 812 C C . ASP A 1 99 ? 5.960 7.037 -11.635 1.00 89.19 99 ASP A C 1
ATOM 814 O O . ASP A 1 99 ? 5.619 6.841 -12.802 1.00 89.19 99 ASP A O 1
ATOM 818 N N . PHE A 1 100 ? 7.135 7.586 -11.317 1.00 89.56 100 PHE A N 1
ATOM 819 C CA . PHE A 1 100 ? 8.161 7.885 -12.317 1.00 89.56 100 PHE A CA 1
ATOM 820 C C . PHE A 1 100 ? 8.609 6.606 -13.044 1.00 89.56 100 PHE A C 1
ATOM 822 O O . PHE A 1 100 ? 8.685 6.573 -14.270 1.00 89.56 100 PHE A O 1
ATOM 829 N N . LEU A 1 101 ? 8.811 5.512 -12.301 1.00 92.88 101 LEU A N 1
ATOM 830 C CA . LEU A 1 101 ? 9.200 4.210 -12.857 1.00 92.88 101 LEU A CA 1
ATOM 831 C C . LEU A 1 101 ? 8.094 3.510 -13.666 1.00 92.88 101 LEU A C 1
ATOM 833 O O . LEU A 1 101 ? 8.393 2.577 -14.416 1.00 92.88 101 LEU A O 1
ATOM 837 N N . MET A 1 102 ? 6.837 3.924 -13.505 1.00 92.00 102 MET A N 1
ATOM 838 C CA . MET A 1 102 ? 5.683 3.289 -14.143 1.00 92.00 102 MET A CA 1
ATOM 839 C C . MET A 1 102 ? 5.134 4.079 -15.331 1.00 92.00 102 MET A C 1
ATOM 841 O O . MET A 1 102 ? 4.767 3.474 -16.337 1.00 92.00 102 MET A O 1
ATOM 845 N N . TYR A 1 103 ? 5.045 5.405 -15.211 1.00 87.56 103 TYR A N 1
ATOM 846 C CA . TYR A 1 103 ? 4.267 6.242 -16.128 1.00 87.56 103 TYR A CA 1
ATOM 847 C C . TYR A 1 103 ? 5.100 7.214 -16.962 1.00 87.56 103 TYR A C 1
ATOM 849 O O . TYR A 1 103 ? 4.566 7.775 -17.918 1.00 87.56 103 TYR A O 1
ATOM 857 N N . ASP A 1 104 ? 6.379 7.434 -16.638 1.00 86.50 104 ASP A N 1
ATOM 858 C CA . ASP A 1 104 ? 7.221 8.281 -17.484 1.00 86.50 104 ASP A CA 1
ATOM 859 C C . ASP A 1 104 ? 7.355 7.665 -18.898 1.00 86.50 104 ASP A C 1
ATOM 861 O O . ASP A 1 104 ? 7.504 6.438 -19.014 1.00 86.50 104 ASP A O 1
ATOM 865 N N . PRO A 1 105 ? 7.312 8.465 -19.985 1.00 84.00 105 PRO A N 1
ATOM 866 C CA . PRO A 1 105 ? 7.434 7.958 -21.356 1.00 84.00 105 PRO A CA 1
ATOM 867 C C . PRO A 1 105 ? 8.699 7.129 -21.616 1.00 84.00 105 PRO A C 1
ATOM 869 O O . PRO A 1 105 ? 8.697 6.265 -22.497 1.00 84.00 105 PRO A O 1
ATOM 872 N N . ASN A 1 106 ? 9.767 7.370 -20.851 1.00 87.38 106 ASN A N 1
ATOM 873 C CA . ASN A 1 106 ? 11.023 6.624 -20.909 1.00 87.38 106 ASN A CA 1
ATOM 874 C C . ASN A 1 106 ? 11.284 5.801 -19.638 1.00 87.38 106 ASN A C 1
ATOM 876 O O . ASN A 1 106 ? 12.416 5.384 -19.401 1.00 87.38 106 ASN A O 1
ATOM 880 N N . SER A 1 107 ? 10.248 5.523 -18.849 1.00 91.31 107 SER A N 1
ATOM 881 C CA . SER A 1 107 ? 10.343 4.749 -17.613 1.00 91.31 107 SER A CA 1
ATOM 882 C C . SER A 1 107 ? 10.881 3.328 -17.812 1.00 91.31 107 SER A C 1
ATOM 884 O O . SER A 1 107 ? 10.799 2.737 -18.896 1.00 91.31 107 SER A O 1
ATOM 886 N N . ILE A 1 108 ? 11.363 2.721 -16.723 1.00 94.81 108 ILE A N 1
ATOM 887 C CA . ILE A 1 108 ? 11.775 1.310 -16.711 1.00 94.81 108 ILE A CA 1
ATOM 888 C C . ILE A 1 108 ? 10.652 0.366 -17.175 1.00 94.81 108 ILE A C 1
ATOM 890 O O . ILE A 1 108 ? 10.941 -0.636 -17.827 1.00 94.81 108 ILE A O 1
ATOM 894 N N . ALA A 1 109 ? 9.377 0.682 -16.913 1.00 93.56 109 ALA A N 1
ATOM 895 C CA . ALA A 1 109 ? 8.252 -0.121 -17.392 1.00 93.56 109 ALA A CA 1
ATOM 896 C C . ALA A 1 109 ? 8.196 -0.180 -18.931 1.00 93.56 109 ALA A C 1
ATOM 898 O O . ALA A 1 109 ? 8.079 -1.261 -19.518 1.00 93.56 109 ALA A O 1
ATOM 899 N N . VAL A 1 110 ? 8.366 0.967 -19.596 1.00 92.38 110 VAL A N 1
ATOM 900 C CA . VAL A 1 110 ? 8.428 1.051 -21.064 1.00 92.38 110 VAL A CA 1
ATOM 901 C C . VAL A 1 110 ? 9.676 0.348 -21.601 1.00 92.38 110 VAL A C 1
ATOM 903 O O . VAL A 1 110 ? 9.602 -0.367 -22.601 1.00 92.38 110 VAL A O 1
ATOM 906 N N . GLN A 1 111 ? 10.821 0.512 -20.936 1.00 93.75 111 GLN A N 1
ATOM 907 C CA . GLN A 1 111 ? 12.084 -0.090 -21.368 1.00 93.75 111 GLN A CA 1
ATOM 908 C C . GLN A 1 111 ? 12.076 -1.621 -21.255 1.00 93.75 111 GLN A C 1
ATOM 910 O O . GLN A 1 111 ? 12.445 -2.298 -22.212 1.00 93.75 111 GLN A O 1
ATOM 915 N N . ILE A 1 112 ? 11.565 -2.179 -20.152 1.00 94.25 112 ILE A N 1
ATOM 916 C CA . ILE A 1 112 ? 11.370 -3.630 -19.999 1.00 94.25 112 ILE A CA 1
ATOM 917 C C . ILE A 1 112 ? 10.439 -4.150 -21.088 1.00 94.25 112 ILE A C 1
ATOM 919 O O . ILE A 1 112 ? 10.737 -5.149 -21.736 1.00 94.25 112 ILE A O 1
ATOM 923 N N . ARG A 1 113 ? 9.341 -3.443 -21.364 1.00 93.25 113 ARG A N 1
ATOM 924 C CA . ARG A 1 113 ? 8.442 -3.839 -22.447 1.00 93.25 113 ARG A CA 1
ATOM 925 C C . ARG A 1 113 ? 9.151 -3.910 -23.803 1.00 93.25 113 ARG A C 1
ATOM 927 O O . ARG A 1 113 ? 8.882 -4.838 -24.561 1.00 93.25 113 ARG A O 1
ATOM 934 N N . ARG A 1 114 ? 10.056 -2.973 -24.107 1.00 93.19 114 ARG A N 1
ATOM 935 C CA . ARG A 1 114 ? 10.874 -3.008 -25.335 1.00 93.19 114 ARG A CA 1
ATOM 936 C C . ARG A 1 114 ? 11.853 -4.186 -25.341 1.00 93.19 114 ARG A C 1
ATOM 938 O O . ARG A 1 114 ? 11.946 -4.860 -26.361 1.00 93.19 114 ARG A O 1
ATOM 945 N N . GLU A 1 115 ? 12.512 -4.473 -24.217 1.00 93.06 115 GLU A N 1
ATOM 946 C CA . GLU A 1 115 ? 13.440 -5.612 -24.073 1.00 93.06 115 GLU A CA 1
ATOM 947 C C . GLU A 1 115 ? 12.743 -6.952 -24.369 1.00 93.06 115 GLU A C 1
ATOM 949 O O . GLU A 1 115 ? 13.284 -7.810 -25.063 1.00 93.06 115 GLU A O 1
ATOM 954 N N . PHE A 1 116 ? 11.496 -7.104 -23.917 1.00 94.19 116 PHE A N 1
ATOM 955 C CA . PHE A 1 116 ? 10.648 -8.266 -24.201 1.00 94.19 116 PHE A CA 1
ATOM 956 C C . PHE A 1 116 ? 9.857 -8.143 -25.518 1.00 94.19 116 PHE A C 1
ATOM 958 O O . PHE A 1 116 ? 8.881 -8.860 -25.724 1.00 94.19 116 PHE A O 1
ATOM 965 N N . ARG A 1 117 ? 10.252 -7.237 -26.428 1.00 93.38 117 ARG A N 1
ATOM 966 C CA . ARG A 1 117 ? 9.646 -7.038 -27.764 1.00 93.38 117 ARG A CA 1
ATOM 967 C C . ARG A 1 117 ? 8.129 -6.805 -27.744 1.00 93.38 117 ARG A C 1
ATOM 969 O O . ARG A 1 117 ? 7.428 -7.140 -28.694 1.00 93.38 117 ARG A O 1
ATOM 976 N N . GLY A 1 118 ? 7.613 -6.232 -26.661 1.00 89.94 118 GLY A N 1
ATOM 977 C CA . GLY A 1 118 ? 6.186 -5.993 -26.472 1.00 89.94 118 GLY A CA 1
ATOM 978 C C . GLY A 1 118 ? 5.370 -7.218 -26.048 1.00 89.94 118 GLY A C 1
ATOM 979 O O . GLY A 1 118 ? 4.153 -7.081 -25.929 1.00 89.94 118 GLY A O 1
ATOM 980 N N . ASP A 1 119 ? 5.991 -8.372 -25.778 1.00 94.31 119 ASP A N 1
ATOM 981 C CA . ASP A 1 119 ? 5.293 -9.558 -25.269 1.00 94.31 119 ASP A CA 1
ATOM 982 C C . ASP A 1 119 ? 4.812 -9.330 -23.828 1.00 94.31 119 ASP A C 1
ATOM 984 O O . ASP A 1 119 ? 5.561 -9.419 -22.853 1.00 94.31 119 ASP A O 1
ATOM 988 N N . ILE A 1 120 ? 3.515 -9.053 -23.699 1.00 92.06 120 ILE A N 1
ATOM 989 C CA . ILE A 1 120 ? 2.851 -8.779 -22.423 1.00 92.06 120 ILE A CA 1
ATOM 990 C C . ILE A 1 120 ? 2.959 -9.969 -21.463 1.00 92.06 120 ILE A C 1
ATOM 992 O O . ILE A 1 120 ? 3.132 -9.770 -20.259 1.00 92.06 120 ILE A O 1
ATOM 996 N N . ALA A 1 121 ? 2.849 -11.203 -21.964 1.00 93.44 121 ALA A N 1
ATOM 997 C CA . ALA A 1 121 ? 2.895 -12.388 -21.117 1.00 93.44 121 ALA A CA 1
ATOM 998 C C . ALA A 1 121 ? 4.298 -12.574 -20.531 1.00 93.44 121 ALA A C 1
ATOM 1000 O O . ALA A 1 121 ? 4.423 -12.790 -19.321 1.00 93.44 121 ALA A O 1
ATOM 1001 N N . ALA A 1 122 ? 5.336 -12.403 -21.354 1.00 95.00 122 ALA A N 1
ATOM 1002 C CA . ALA A 1 122 ? 6.727 -12.464 -20.914 1.00 95.00 122 ALA A CA 1
ATOM 1003 C C . ALA A 1 122 ? 7.073 -11.338 -19.924 1.00 95.00 122 ALA A C 1
ATOM 1005 O O . ALA A 1 122 ? 7.668 -11.604 -18.879 1.00 95.00 122 ALA A O 1
ATOM 1006 N N . VAL A 1 123 ? 6.620 -10.104 -20.177 1.00 95.12 123 VAL A N 1
ATOM 1007 C CA . VAL A 1 123 ? 6.794 -8.970 -19.249 1.00 95.12 123 VAL A CA 1
ATOM 1008 C C . VAL A 1 123 ? 6.133 -9.251 -17.897 1.00 95.12 123 VAL A C 1
ATOM 1010 O O . VAL A 1 123 ? 6.759 -9.103 -16.846 1.00 95.12 123 VAL A O 1
ATOM 1013 N N . CYS A 1 124 ? 4.875 -9.702 -17.892 1.00 95.62 124 CYS A N 1
ATOM 1014 C CA . CYS A 1 124 ? 4.182 -10.043 -16.650 1.00 95.62 124 CYS A CA 1
ATOM 1015 C C . CYS A 1 124 ? 4.846 -11.216 -15.915 1.00 95.62 124 CYS A C 1
ATOM 1017 O O . CYS A 1 124 ? 4.878 -11.216 -14.681 1.00 95.62 124 CYS A O 1
ATOM 1019 N N . ALA A 1 125 ? 5.364 -12.208 -16.645 1.00 96.50 125 ALA A N 1
ATOM 1020 C CA . ALA A 1 125 ? 6.119 -13.313 -16.065 1.00 96.50 125 ALA A CA 1
ATOM 1021 C C . ALA A 1 125 ? 7.412 -12.815 -15.406 1.00 96.50 125 ALA A C 1
ATOM 1023 O O . ALA A 1 125 ? 7.684 -13.194 -14.268 1.00 96.50 125 ALA A O 1
ATOM 1024 N N . PHE A 1 126 ? 8.142 -11.901 -16.052 1.00 97.25 126 PHE A N 1
ATOM 1025 C CA . PHE A 1 126 ? 9.341 -11.271 -15.498 1.00 97.25 126 PHE A CA 1
ATOM 1026 C C . PHE A 1 126 ? 9.054 -10.503 -14.205 1.00 97.25 126 PHE A C 1
ATOM 1028 O O . PHE A 1 126 ? 9.707 -10.740 -13.184 1.00 97.25 126 PHE A O 1
ATOM 1035 N N . TYR A 1 127 ? 8.029 -9.649 -14.204 1.00 97.38 127 TYR A N 1
ATOM 1036 C CA . TYR A 1 127 ? 7.637 -8.895 -13.011 1.00 97.38 127 TYR A CA 1
ATOM 1037 C C . TYR A 1 127 ? 7.248 -9.799 -11.843 1.00 97.38 127 TYR A C 1
ATOM 1039 O O . TYR A 1 127 ? 7.750 -9.627 -10.731 1.00 97.38 127 TYR A O 1
ATOM 1047 N N . ARG A 1 128 ? 6.394 -10.800 -12.090 1.00 97.12 128 ARG A N 1
ATOM 1048 C CA . ARG A 1 128 ? 5.983 -11.759 -11.054 1.00 97.12 128 ARG A CA 1
ATOM 1049 C C . ARG A 1 128 ? 7.151 -12.600 -10.560 1.00 97.12 128 ARG A C 1
ATOM 1051 O O . ARG A 1 128 ? 7.241 -12.851 -9.361 1.00 97.12 128 ARG A O 1
ATOM 1058 N N . PHE A 1 129 ? 8.042 -13.007 -11.463 1.00 97.62 129 PHE A N 1
ATOM 1059 C CA . PHE A 1 129 ? 9.228 -13.780 -11.122 1.00 97.62 129 PHE A CA 1
ATOM 1060 C C . PHE A 1 129 ? 10.098 -13.026 -10.119 1.00 97.62 129 PHE A C 1
ATOM 1062 O O . PHE A 1 129 ? 10.364 -13.550 -9.040 1.00 97.62 129 PHE A O 1
ATOM 1069 N N . TYR A 1 130 ? 10.485 -11.784 -10.424 1.00 97.75 130 TYR A N 1
ATOM 1070 C CA . TYR A 1 130 ? 11.341 -11.009 -9.524 1.00 97.75 130 TYR A CA 1
ATOM 1071 C C . TYR A 1 130 ? 10.628 -10.567 -8.247 1.00 97.75 130 TYR A C 1
ATOM 1073 O O . TYR A 1 130 ? 11.248 -10.573 -7.183 1.00 97.75 130 TYR A O 1
ATOM 1081 N N . TYR A 1 131 ? 9.325 -10.280 -8.311 1.00 97.75 131 TYR A N 1
ATOM 1082 C CA . TYR A 1 131 ? 8.518 -10.044 -7.114 1.00 97.75 131 TYR A CA 1
ATOM 1083 C C . TYR A 1 131 ? 8.517 -11.257 -6.172 1.00 97.75 131 TYR A C 1
ATOM 1085 O O . TYR A 1 131 ? 8.743 -11.118 -4.973 1.00 97.75 131 TYR A O 1
ATOM 1093 N N . TRP A 1 132 ? 8.314 -12.471 -6.683 1.00 97.81 132 TRP A N 1
ATOM 1094 C CA . TRP A 1 132 ? 8.360 -13.660 -5.831 1.00 97.81 132 TRP A CA 1
ATOM 1095 C C . TRP A 1 132 ? 9.785 -13.980 -5.368 1.00 97.81 132 TRP A C 1
ATOM 1097 O O . TRP A 1 132 ? 10.008 -14.412 -4.238 1.00 97.81 132 TRP A O 1
ATOM 1107 N N . ARG A 1 133 ? 10.779 -13.702 -6.213 1.00 97.44 133 ARG A N 1
ATOM 1108 C CA . ARG A 1 133 ? 12.186 -13.932 -5.897 1.00 97.44 133 ARG A CA 1
ATOM 1109 C C . ARG A 1 133 ? 12.671 -13.094 -4.716 1.00 97.44 133 ARG A C 1
ATOM 1111 O O . ARG A 1 133 ? 13.397 -13.628 -3.880 1.00 97.44 133 ARG A O 1
ATOM 1118 N N . ILE A 1 134 ? 12.246 -11.833 -4.591 1.00 98.19 134 ILE A N 1
ATOM 1119 C CA . ILE A 1 134 ? 12.585 -11.021 -3.408 1.00 98.19 134 ILE A CA 1
ATOM 1120 C C . ILE A 1 134 ? 11.950 -11.578 -2.129 1.00 98.19 134 ILE A C 1
ATOM 1122 O O . ILE A 1 134 ? 12.598 -11.564 -1.090 1.00 98.19 134 ILE A O 1
ATOM 1126 N N . TRP A 1 135 ? 10.749 -12.159 -2.186 1.00 97.12 135 TRP A N 1
ATOM 1127 C CA . TRP A 1 135 ? 10.161 -12.844 -1.028 1.00 97.12 135 TRP A CA 1
ATOM 1128 C C . TRP A 1 135 ? 10.958 -14.086 -0.622 1.00 97.12 135 TRP A C 1
ATOM 1130 O O . TRP A 1 135 ? 11.131 -14.347 0.564 1.00 97.12 135 TRP A O 1
ATOM 1140 N N . GLN A 1 136 ? 11.486 -14.833 -1.593 1.00 97.19 136 GLN A N 1
ATOM 1141 C CA . GLN A 1 136 ? 12.279 -16.034 -1.325 1.00 97.19 136 GLN A CA 1
ATOM 1142 C C . GLN A 1 136 ? 13.695 -15.732 -0.825 1.00 97.19 136 GLN A C 1
ATOM 1144 O O . GLN A 1 136 ? 14.221 -16.454 0.018 1.00 97.19 136 GLN A O 1
ATOM 1149 N N . LYS A 1 137 ? 14.349 -14.715 -1.395 1.00 97.44 137 LYS A N 1
ATOM 1150 C CA . LYS A 1 137 ? 15.780 -14.445 -1.183 1.00 97.44 137 LYS A CA 1
ATOM 1151 C C . LYS A 1 137 ? 16.048 -13.283 -0.232 1.00 97.44 137 LYS A C 1
ATOM 1153 O O . LYS A 1 137 ? 17.123 -13.226 0.356 1.00 97.44 137 LYS A O 1
ATOM 1158 N N . ARG A 1 138 ? 15.079 -12.382 -0.064 1.00 97.25 138 ARG A N 1
ATOM 1159 C CA . ARG A 1 138 ? 15.163 -11.160 0.749 1.00 97.25 138 ARG A CA 1
ATOM 1160 C C . ARG A 1 138 ? 13.920 -10.948 1.644 1.00 97.25 138 ARG A C 1
ATOM 116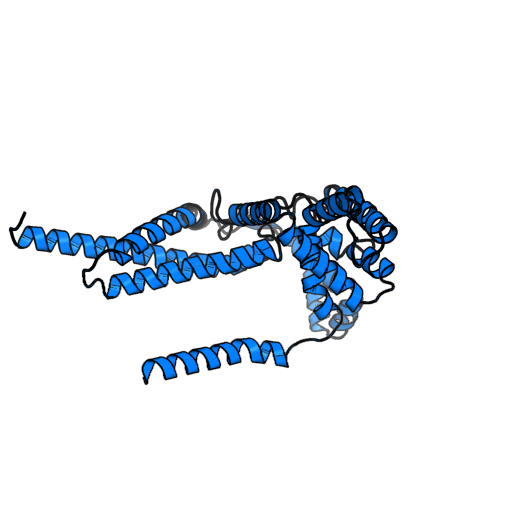2 O O . ARG A 1 138 ? 13.413 -9.826 1.719 1.00 97.25 138 ARG A O 1
ATOM 1169 N N . PRO A 1 139 ? 13.392 -11.982 2.341 1.00 97.06 139 PRO A N 1
ATOM 1170 C CA . PRO A 1 139 ? 12.140 -11.856 3.096 1.00 97.06 139 PRO A CA 1
ATOM 1171 C C . PRO A 1 139 ? 12.222 -10.793 4.195 1.00 97.06 139 PRO A C 1
ATOM 1173 O O . PRO A 1 139 ? 11.270 -10.048 4.401 1.00 97.06 139 PRO A O 1
ATOM 1176 N N . GLN A 1 140 ? 13.370 -10.680 4.869 1.00 97.44 140 GLN A N 1
ATOM 1177 C CA . GLN A 1 140 ? 13.574 -9.688 5.925 1.00 97.44 140 GLN A CA 1
ATOM 1178 C C . GLN A 1 140 ? 13.463 -8.261 5.380 1.00 97.44 140 GLN A C 1
ATOM 1180 O O . GLN A 1 140 ? 12.703 -7.470 5.928 1.00 97.44 140 GLN A O 1
ATOM 1185 N N . GLN A 1 141 ? 14.115 -7.948 4.255 1.00 96.94 141 GLN A N 1
ATOM 1186 C CA . GLN A 1 141 ? 14.042 -6.607 3.665 1.00 96.94 141 GLN A CA 1
ATOM 1187 C C . GLN A 1 141 ? 12.637 -6.275 3.139 1.00 96.94 141 GLN A C 1
ATOM 1189 O O . GLN A 1 141 ? 12.196 -5.126 3.216 1.00 96.94 141 GLN A O 1
ATOM 1194 N N . VAL A 1 142 ? 11.905 -7.273 2.629 1.00 96.56 142 VAL A N 1
ATOM 1195 C CA . VAL A 1 142 ? 10.498 -7.087 2.244 1.00 96.56 142 VAL A CA 1
ATOM 1196 C C . VAL A 1 142 ? 9.644 -6.761 3.472 1.00 96.56 142 VAL A C 1
ATOM 1198 O O . VAL A 1 142 ? 8.887 -5.788 3.449 1.00 96.56 142 VAL A O 1
ATOM 1201 N N . LEU A 1 143 ? 9.797 -7.516 4.564 1.00 96.56 143 LEU A N 1
ATOM 1202 C CA . LEU A 1 143 ? 9.083 -7.263 5.817 1.00 96.56 143 LEU A CA 1
ATOM 1203 C C . LEU A 1 143 ? 9.454 -5.906 6.427 1.00 96.56 143 LEU A C 1
ATOM 1205 O O . LEU A 1 143 ? 8.570 -5.204 6.907 1.00 96.56 143 LEU A O 1
ATOM 1209 N N . GLU A 1 144 ? 10.717 -5.488 6.356 1.00 95.94 144 GLU A N 1
ATOM 1210 C CA . GLU A 1 144 ? 11.158 -4.159 6.792 1.00 95.94 144 GLU A CA 1
ATOM 1211 C C . GLU A 1 144 ? 10.510 -3.038 5.975 1.00 95.94 144 GLU A C 1
ATOM 1213 O O . GLU A 1 144 ? 10.056 -2.042 6.547 1.00 95.94 144 GLU A O 1
ATOM 1218 N N . LYS A 1 145 ? 10.415 -3.198 4.647 1.00 95.12 145 LYS A N 1
ATOM 1219 C CA . LYS A 1 145 ? 9.697 -2.257 3.773 1.00 95.12 145 LYS A CA 1
ATOM 1220 C C . LYS A 1 145 ? 8.228 -2.166 4.173 1.00 95.12 145 LYS A C 1
ATOM 1222 O O . LYS A 1 145 ? 7.723 -1.060 4.359 1.00 95.12 145 LYS A O 1
ATOM 1227 N N . VAL A 1 146 ? 7.553 -3.303 4.346 1.00 95.50 146 VAL A N 1
ATOM 1228 C CA . VAL A 1 146 ? 6.141 -3.349 4.760 1.00 95.50 146 VAL A CA 1
ATOM 1229 C C . VAL A 1 146 ? 5.958 -2.732 6.149 1.00 95.50 146 VAL A C 1
ATOM 1231 O O . VAL A 1 146 ? 5.075 -1.902 6.339 1.00 95.50 146 VAL A O 1
ATOM 1234 N N . ALA A 1 147 ? 6.823 -3.049 7.111 1.00 94.69 147 ALA A N 1
ATOM 1235 C CA . ALA A 1 147 ? 6.774 -2.477 8.453 1.00 94.69 147 ALA A CA 1
ATOM 1236 C C . ALA A 1 147 ? 6.974 -0.957 8.433 1.00 94.69 147 ALA A C 1
ATOM 1238 O O . ALA A 1 147 ? 6.293 -0.238 9.160 1.00 94.69 147 ALA A O 1
ATOM 1239 N N . ARG A 1 148 ? 7.866 -0.444 7.579 1.00 93.94 148 ARG A N 1
ATOM 1240 C CA . ARG A 1 148 ? 8.069 0.998 7.394 1.00 93.94 148 ARG A CA 1
ATOM 1241 C C . ARG A 1 148 ? 6.824 1.684 6.829 1.00 93.94 148 ARG A C 1
ATOM 1243 O O . ARG A 1 148 ? 6.448 2.730 7.341 1.00 93.94 148 ARG A O 1
ATOM 1250 N N . GLN A 1 149 ? 6.164 1.073 5.845 1.00 93.00 149 GLN A N 1
ATOM 1251 C CA . GLN A 1 149 ? 4.876 1.549 5.325 1.00 93.00 149 GLN A CA 1
ATOM 1252 C C . GLN A 1 149 ? 3.805 1.563 6.421 1.00 93.00 149 GLN A C 1
ATOM 1254 O O . GLN A 1 149 ? 3.132 2.567 6.623 1.00 93.00 149 GLN A O 1
ATOM 1259 N N . MET A 1 150 ? 3.679 0.475 7.185 1.00 93.69 150 MET A N 1
ATOM 1260 C CA . MET A 1 150 ? 2.723 0.398 8.294 1.00 93.69 150 MET A CA 1
ATOM 1261 C C . MET A 1 150 ? 3.014 1.469 9.351 1.00 93.69 150 MET A C 1
ATOM 1263 O O . MET A 1 150 ? 2.096 2.122 9.840 1.00 93.69 150 MET A O 1
ATOM 1267 N N . ARG A 1 151 ? 4.290 1.723 9.665 1.00 92.38 151 ARG A N 1
ATOM 1268 C CA . ARG A 1 151 ? 4.686 2.800 10.583 1.00 92.38 151 ARG A CA 1
ATOM 1269 C C . ARG A 1 151 ? 4.209 4.167 10.113 1.00 92.38 151 ARG A C 1
ATOM 1271 O O . ARG A 1 151 ? 3.755 4.920 10.962 1.00 92.38 151 ARG A O 1
ATOM 1278 N N . THR A 1 152 ? 4.234 4.453 8.809 1.00 88.44 152 THR A N 1
ATOM 1279 C CA . THR A 1 152 ? 3.662 5.691 8.260 1.00 88.44 152 THR A CA 1
ATOM 1280 C C . THR A 1 152 ? 2.204 5.869 8.678 1.00 88.44 152 THR A C 1
ATOM 1282 O O . THR A 1 152 ? 1.789 6.983 8.966 1.00 88.44 152 THR A O 1
ATOM 1285 N N . PHE A 1 153 ? 1.420 4.792 8.741 1.00 90.00 153 PHE A N 1
ATOM 1286 C CA . PHE A 1 153 ? 0.025 4.878 9.160 1.00 90.00 153 PHE A CA 1
ATOM 1287 C C . PHE A 1 153 ? -0.136 5.023 10.675 1.00 90.00 153 PHE A C 1
ATOM 1289 O O . PHE A 1 153 ? -0.915 5.863 11.108 1.00 90.00 153 PHE A O 1
ATOM 1296 N N . TYR A 1 154 ? 0.562 4.204 11.470 1.00 89.50 154 TYR A N 1
ATOM 1297 C CA . TYR A 1 154 ? 0.306 4.071 12.912 1.00 89.50 154 TYR A CA 1
ATOM 1298 C C . TYR A 1 154 ? 1.145 4.996 13.811 1.00 89.50 154 TYR A C 1
ATOM 1300 O O . TYR A 1 154 ? 0.783 5.160 14.980 1.00 89.50 154 TYR A O 1
ATOM 1308 N N . LEU A 1 155 ? 2.265 5.553 13.328 1.00 87.19 155 LEU A N 1
ATOM 1309 C CA . LEU A 1 155 ? 3.234 6.293 14.146 1.00 87.19 155 LEU A CA 1
ATOM 1310 C C . LEU A 1 155 ? 3.686 7.626 13.516 1.00 87.19 155 LEU A C 1
ATOM 1312 O O . LEU A 1 155 ? 3.847 7.711 12.300 1.00 87.19 155 LEU A O 1
ATOM 1316 N N . PRO A 1 156 ? 3.998 8.644 14.348 1.00 80.62 156 PRO A N 1
ATOM 1317 C CA . PRO A 1 156 ? 3.733 8.710 15.794 1.00 80.62 156 PRO A CA 1
ATOM 1318 C C . PRO A 1 156 ? 2.245 8.933 16.119 1.00 80.62 156 PRO A C 1
ATOM 1320 O O . PRO A 1 156 ? 1.833 8.752 17.260 1.00 80.62 156 PRO A O 1
ATOM 1323 N N . TYR A 1 157 ? 1.441 9.292 15.120 1.00 84.88 157 TYR A N 1
ATOM 1324 C CA . TYR A 1 157 ? -0.004 9.469 15.206 1.00 84.88 157 TYR A CA 1
ATOM 1325 C C . TYR A 1 157 ? -0.666 8.881 13.952 1.00 84.88 157 TYR A C 1
ATOM 1327 O O . TYR A 1 157 ? -0.024 8.741 12.911 1.00 84.88 157 TYR A O 1
ATOM 1335 N N . CYS A 1 158 ? -1.945 8.515 14.047 1.00 86.62 158 CYS A N 1
ATOM 1336 C CA . CYS A 1 158 ? -2.671 7.890 12.948 1.00 86.62 158 CYS A CA 1
ATOM 1337 C C . CYS A 1 158 ? -2.901 8.868 11.784 1.00 86.62 158 CYS A C 1
ATOM 1339 O O . CYS A 1 158 ? -3.738 9.776 11.879 1.00 86.62 158 CYS A O 1
ATOM 1341 N N . ARG A 1 159 ? -2.193 8.670 10.664 1.00 85.19 159 ARG A N 1
ATOM 1342 C CA . ARG A 1 159 ? -2.245 9.575 9.496 1.00 85.19 159 ARG A CA 1
ATOM 1343 C C . ARG A 1 159 ? -3.579 9.578 8.751 1.00 85.19 159 ARG A C 1
ATOM 1345 O O . ARG A 1 159 ? -3.828 10.491 7.971 1.00 85.19 159 ARG A O 1
ATOM 1352 N N . ALA A 1 160 ? -4.470 8.623 9.023 1.00 85.81 160 ALA A N 1
ATOM 1353 C CA . ALA A 1 160 ? -5.842 8.666 8.511 1.00 85.81 160 ALA A CA 1
ATOM 1354 C C . ALA A 1 160 ? -6.596 9.941 8.941 1.00 85.81 160 ALA A C 1
ATOM 1356 O O . ALA A 1 160 ? -7.518 10.376 8.258 1.00 85.81 160 ALA A O 1
ATOM 1357 N N . TYR A 1 161 ? -6.178 10.550 10.054 1.00 84.19 161 TYR A N 1
ATOM 1358 C CA . TYR A 1 161 ? -6.744 11.774 10.616 1.00 84.19 161 TYR A CA 1
ATOM 1359 C C . TYR A 1 161 ? -5.887 13.016 10.339 1.00 84.19 161 TYR A C 1
ATOM 1361 O O . TYR A 1 161 ? -6.002 13.998 11.062 1.00 84.19 161 TYR A O 1
ATOM 1369 N N . GLU A 1 162 ? -4.990 12.993 9.349 1.00 74.94 162 GLU A N 1
ATOM 1370 C CA . GLU A 1 162 ? -4.085 14.118 9.085 1.00 74.94 162 GLU A CA 1
ATOM 1371 C C . GLU A 1 162 ? -4.882 15.419 8.809 1.00 74.94 162 GLU A C 1
ATOM 1373 O O . GLU A 1 162 ? -5.594 15.511 7.801 1.00 74.94 162 GLU A O 1
ATOM 1378 N N . PRO A 1 163 ? -4.807 16.433 9.699 1.00 62.03 163 PRO A N 1
ATOM 1379 C CA . PRO A 1 163 ? -5.651 17.613 9.599 1.00 62.03 163 PRO A CA 1
ATOM 1380 C C . PRO A 1 163 ? -5.125 18.525 8.490 1.00 62.03 163 PRO A C 1
ATOM 1382 O O . PRO A 1 163 ? -4.135 19.239 8.649 1.00 62.03 163 PRO A O 1
ATOM 1385 N N . ARG A 1 164 ? -5.801 18.542 7.340 1.00 64.38 164 ARG A N 1
ATOM 1386 C CA . ARG A 1 164 ? -5.502 19.502 6.269 1.00 64.38 164 ARG A CA 1
ATOM 1387 C C . ARG A 1 164 ? -6.201 20.829 6.542 1.00 64.38 164 ARG A C 1
ATOM 1389 O O . ARG A 1 164 ? -7.252 21.124 5.986 1.00 64.38 164 ARG A O 1
ATOM 1396 N N . ILE A 1 165 ? -5.580 21.633 7.401 1.00 54.78 165 ILE A N 1
ATOM 1397 C CA . ILE A 1 165 ? -6.082 22.954 7.822 1.00 54.78 165 ILE A CA 1
ATOM 1398 C C . ILE A 1 165 ? -6.106 23.946 6.645 1.00 54.78 165 ILE A C 1
ATOM 1400 O O . ILE A 1 165 ? -6.910 24.878 6.606 1.00 54.78 165 ILE A O 1
ATOM 1404 N N . THR A 1 166 ? -5.244 23.750 5.645 1.00 56.56 166 THR A N 1
ATOM 1405 C CA . THR A 1 166 ? -5.250 24.541 4.412 1.00 56.56 166 THR A CA 1
ATOM 1406 C C . THR A 1 166 ? -5.000 23.645 3.214 1.00 56.56 166 THR A C 1
ATOM 1408 O O . THR A 1 166 ? -3.985 22.950 3.149 1.00 56.56 166 THR A O 1
ATOM 1411 N N . GLN A 1 167 ? -5.906 23.688 2.240 1.00 68.75 167 GLN A N 1
ATOM 1412 C CA . GLN A 1 167 ? -5.744 22.97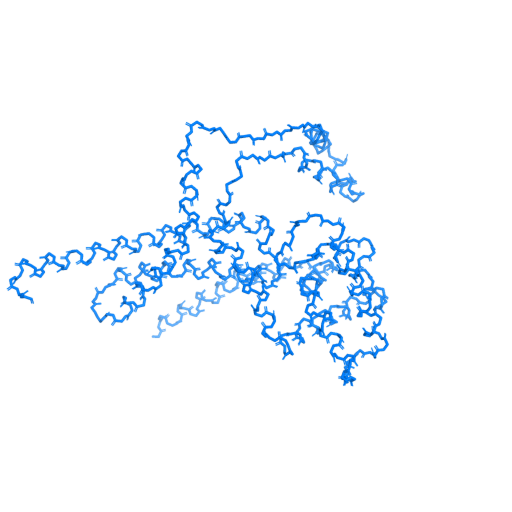1 0.982 1.00 68.75 167 GLN A CA 1
ATOM 1413 C C . GLN A 1 167 ? -5.706 23.968 -0.175 1.00 68.75 167 GLN A C 1
ATOM 1415 O O . GLN A 1 167 ? -6.610 24.787 -0.355 1.00 68.75 167 GLN A O 1
ATOM 1420 N N . LYS A 1 168 ? -4.620 23.913 -0.952 1.00 71.12 168 LYS A N 1
ATOM 1421 C CA . LYS A 1 168 ? -4.497 24.648 -2.212 1.00 71.12 168 LYS A CA 1
ATOM 1422 C C . LYS A 1 168 ? -5.218 23.846 -3.290 1.00 71.12 168 LYS A C 1
ATOM 1424 O O . LYS A 1 168 ? -4.735 22.793 -3.701 1.00 71.12 168 LYS A O 1
ATOM 1429 N N . PHE A 1 169 ? -6.369 24.332 -3.734 1.00 78.75 169 PHE A N 1
ATOM 1430 C CA . PHE A 1 169 ? -7.176 23.657 -4.747 1.00 78.75 169 PHE A CA 1
ATOM 1431 C C . PHE A 1 169 ? -6.772 24.020 -6.176 1.00 78.75 169 PHE A C 1
ATOM 1433 O O . PHE A 1 169 ? -6.940 23.187 -7.061 1.00 78.75 169 PHE A O 1
ATOM 1440 N N . GLY A 1 170 ? -6.177 25.199 -6.402 1.00 81.31 170 GLY A N 1
ATOM 1441 C CA . GLY A 1 170 ? -5.738 25.630 -7.739 1.00 81.31 170 GLY A CA 1
ATOM 1442 C C . GLY A 1 170 ? -4.846 24.593 -8.435 1.00 81.31 170 GLY A C 1
ATOM 1443 O O . GLY A 1 170 ? -5.136 24.172 -9.550 1.00 81.31 170 GLY A O 1
ATOM 1444 N N . GLY A 1 171 ? -3.846 24.057 -7.725 1.00 80.00 171 GLY A N 1
ATOM 1445 C CA . GLY A 1 171 ? -2.981 22.996 -8.258 1.00 80.00 171 GLY A CA 1
ATOM 1446 C C . GLY A 1 171 ? -3.723 21.691 -8.582 1.00 80.00 171 GLY A C 1
ATOM 1447 O O . GLY A 1 171 ? -3.453 21.072 -9.607 1.00 80.00 171 GLY A O 1
ATOM 1448 N N . ALA A 1 172 ? -4.706 21.294 -7.767 1.00 81.06 172 ALA A N 1
ATOM 1449 C CA . ALA A 1 172 ? -5.507 20.092 -8.020 1.00 81.06 172 ALA A CA 1
ATOM 1450 C C . ALA A 1 172 ? -6.419 20.250 -9.251 1.00 81.06 172 ALA A C 1
ATOM 1452 O O . ALA A 1 172 ? -6.533 19.328 -10.063 1.00 81.06 172 ALA A O 1
ATOM 1453 N N . TYR A 1 173 ? -7.023 21.429 -9.430 1.00 88.00 173 TYR A N 1
ATOM 1454 C CA . TYR A 1 173 ? -7.778 21.763 -10.638 1.00 88.00 173 TYR A CA 1
ATOM 1455 C C . TYR A 1 173 ? -6.872 21.795 -11.872 1.00 88.00 173 TYR A C 1
ATOM 1457 O O . TYR A 1 173 ? -7.210 21.195 -12.889 1.00 88.00 173 TYR A O 1
ATOM 1465 N N . GLN A 1 174 ? -5.686 22.402 -11.773 1.00 86.88 174 GLN A N 1
ATOM 1466 C CA . GLN A 1 174 ? -4.710 22.421 -12.864 1.00 86.88 174 GLN A CA 1
ATOM 1467 C C . GLN A 1 174 ? -4.286 21.003 -13.271 1.00 86.88 174 GLN A C 1
ATOM 1469 O O . GLN A 1 174 ? -4.261 20.678 -14.456 1.00 86.88 174 GLN A O 1
ATOM 1474 N N . GLN A 1 175 ? -4.021 20.131 -12.299 1.00 83.25 175 GLN A N 1
ATOM 1475 C CA . GLN A 1 175 ? -3.654 18.742 -12.564 1.00 83.25 175 GLN A CA 1
ATOM 1476 C C . GLN A 1 175 ? -4.815 17.924 -13.150 1.00 83.25 175 GLN A C 1
ATOM 1478 O O . GLN A 1 175 ? -4.592 17.069 -14.008 1.00 83.25 175 GLN A O 1
ATOM 1483 N N . SER A 1 176 ? -6.055 18.227 -12.756 1.00 85.69 176 SER A N 1
ATOM 1484 C CA . SER A 1 176 ? -7.259 17.636 -13.358 1.00 85.69 176 SER A CA 1
ATOM 1485 C C . SER A 1 176 ? -7.407 18.047 -14.823 1.00 85.69 176 SER A C 1
ATOM 1487 O O . SER A 1 176 ? -7.638 17.193 -15.678 1.00 85.69 176 SER A O 1
ATOM 1489 N N . VAL A 1 177 ? -7.189 19.329 -15.137 1.00 89.06 177 VAL A N 1
ATOM 1490 C CA . VAL A 1 177 ? -7.194 19.826 -16.521 1.00 89.06 177 VAL A CA 1
ATOM 1491 C C . VAL A 1 177 ? -6.108 19.148 -17.344 1.00 89.06 177 VAL A C 1
ATOM 1493 O O . VAL A 1 177 ? -6.404 18.691 -18.443 1.00 89.06 177 VAL A O 1
ATOM 1496 N N . LEU A 1 178 ? -4.881 19.034 -16.825 1.00 87.38 178 LEU A N 1
ATOM 1497 C CA . LEU A 1 178 ? -3.788 18.343 -17.519 1.00 87.38 178 LEU A CA 1
ATOM 1498 C C . LEU A 1 178 ? -4.141 16.880 -17.809 1.00 87.38 178 LEU A C 1
ATOM 1500 O O . LEU A 1 178 ? -3.990 16.432 -18.941 1.00 87.38 178 LEU A O 1
ATOM 1504 N N . SER A 1 179 ? -4.680 16.168 -16.817 1.00 84.19 179 SER A N 1
ATOM 1505 C CA . SER A 1 179 ? -5.055 14.753 -16.952 1.00 84.19 179 SER A CA 1
ATOM 1506 C C . SER A 1 179 ? -6.174 14.546 -17.978 1.00 84.19 179 SER A C 1
ATOM 1508 O O . SER A 1 179 ? -6.140 13.605 -18.765 1.00 84.19 179 SER A O 1
ATOM 1510 N N . LEU A 1 180 ? -7.164 15.442 -18.003 1.00 89.19 180 LEU A N 1
ATOM 1511 C CA . LEU A 1 180 ? -8.292 15.379 -18.937 1.00 89.19 180 LEU A CA 1
ATOM 1512 C C . LEU A 1 180 ? -7.973 15.989 -20.309 1.00 89.19 180 LEU A C 1
ATOM 1514 O O . LEU A 1 180 ? -8.743 15.804 -21.249 1.00 89.19 180 LEU A O 1
ATOM 1518 N N . SER A 1 181 ? -6.851 16.696 -20.452 1.00 88.06 181 SER A N 1
ATOM 1519 C CA . SER A 1 181 ? -6.390 17.239 -21.736 1.00 88.06 181 SER A CA 1
ATOM 1520 C C . SER A 1 181 ? -5.667 16.209 -22.605 1.00 88.06 181 SER A C 1
ATOM 1522 O O . SER A 1 181 ? -5.356 16.526 -23.755 1.00 88.06 181 SER A O 1
ATOM 1524 N N . ASP A 1 182 ? -5.429 14.996 -22.090 1.00 86.81 182 ASP A N 1
ATOM 1525 C CA . ASP A 1 182 ? -4.973 13.855 -22.885 1.00 86.81 182 ASP A CA 1
ATOM 1526 C C . ASP A 1 182 ? -5.830 13.709 -24.160 1.00 86.81 182 ASP A C 1
ATOM 1528 O O . ASP A 1 182 ? -7.054 13.844 -24.069 1.00 86.81 182 ASP A O 1
ATOM 1532 N N . PRO A 1 183 ? -5.247 13.447 -25.347 1.00 87.69 183 PRO A N 1
ATOM 1533 C CA . PRO A 1 183 ? -5.990 13.427 -26.607 1.00 87.69 183 PRO A CA 1
ATOM 1534 C C . PRO A 1 183 ? -7.231 12.525 -26.605 1.00 87.69 183 PRO A C 1
ATOM 1536 O O . PRO A 1 183 ? -8.240 12.875 -27.226 1.00 87.69 183 PRO A O 1
ATOM 1539 N N . ILE A 1 184 ? -7.184 11.391 -25.898 1.00 85.62 184 ILE A N 1
ATOM 1540 C CA . ILE A 1 184 ? -8.298 10.442 -25.818 1.00 85.62 184 ILE A CA 1
ATOM 1541 C C . ILE A 1 184 ? -9.422 11.044 -24.977 1.00 85.62 184 ILE A C 1
ATOM 1543 O O . ILE A 1 184 ? -10.564 11.126 -25.435 1.00 85.62 184 ILE A O 1
ATOM 1547 N N . CYS A 1 185 ? -9.095 11.517 -23.773 1.00 86.88 185 CYS A N 1
ATOM 1548 C CA . CYS A 1 185 ? -10.049 12.174 -22.880 1.00 86.88 185 CYS A CA 1
ATOM 1549 C C . CYS A 1 185 ? -10.643 13.425 -23.531 1.00 86.88 185 CYS A C 1
ATOM 1551 O O . CYS A 1 185 ? -11.861 13.612 -23.509 1.00 86.88 185 CYS A O 1
ATOM 1553 N N . ARG A 1 186 ? -9.791 14.237 -24.167 1.00 91.00 186 ARG A N 1
ATOM 1554 C CA . ARG A 1 186 ? -10.156 15.468 -24.864 1.00 91.00 186 ARG A CA 1
ATOM 1555 C C . ARG A 1 186 ? -11.205 15.228 -25.917 1.00 91.00 186 ARG A C 1
ATOM 1557 O O . ARG A 1 186 ? -12.244 15.874 -25.869 1.00 91.00 186 ARG A O 1
ATOM 1564 N N . LYS A 1 187 ? -10.978 14.253 -26.797 1.00 91.56 187 LYS A N 1
ATOM 1565 C CA . LYS A 1 187 ? -11.943 13.880 -27.834 1.00 91.56 187 LYS A CA 1
ATOM 1566 C C . LYS A 1 187 ? -13.322 13.561 -27.248 1.00 91.56 187 LYS A C 1
ATOM 1568 O O . LYS A 1 187 ? -14.330 13.975 -27.818 1.00 91.56 187 LYS A O 1
ATOM 1573 N N . VAL A 1 188 ? -13.365 12.850 -26.119 1.00 89.62 188 VAL A N 1
ATOM 1574 C CA . VAL A 1 188 ? -14.617 12.454 -25.459 1.00 89.62 188 VAL A CA 1
ATOM 1575 C C . VAL A 1 188 ? -15.327 13.656 -24.841 1.00 89.62 188 VAL A C 1
ATOM 1577 O O . VAL A 1 188 ? -16.501 13.875 -25.131 1.00 89.62 188 VAL A O 1
ATOM 1580 N N . TRP A 1 189 ? -14.646 14.458 -24.017 1.00 91.75 189 TRP A N 1
ATOM 1581 C CA . TRP A 1 189 ? -15.326 15.555 -23.323 1.00 91.75 189 TRP A CA 1
ATOM 1582 C C . TRP A 1 189 ? -15.657 16.732 -24.245 1.00 91.75 189 TRP A C 1
ATOM 1584 O O . TRP A 1 189 ? -16.658 17.404 -24.013 1.00 91.75 189 TRP A O 1
ATOM 1594 N N . THR A 1 190 ? -14.905 16.956 -25.331 1.00 93.44 190 THR A N 1
ATOM 1595 C CA . THR A 1 190 ? -15.253 17.999 -26.315 1.00 93.44 190 THR A CA 1
ATOM 1596 C C . THR A 1 190 ? -16.527 17.688 -27.095 1.00 93.44 190 THR A C 1
ATOM 1598 O O . THR A 1 190 ? -17.150 18.601 -27.624 1.00 93.44 190 THR A O 1
ATOM 1601 N N . ALA A 1 191 ? -16.932 16.415 -27.160 1.00 93.69 191 ALA A N 1
ATOM 1602 C CA . ALA A 1 191 ? -18.156 16.003 -27.842 1.00 93.69 191 ALA A CA 1
ATOM 1603 C C . ALA A 1 191 ? -19.434 16.331 -27.046 1.00 93.69 191 ALA A C 1
ATOM 1605 O O . ALA A 1 191 ? -20.533 16.206 -27.582 1.00 93.69 191 ALA A O 1
ATOM 1606 N N . TYR A 1 192 ? -19.311 16.743 -25.779 1.00 93.38 192 TYR A N 1
ATOM 1607 C CA . TYR A 1 192 ? -20.447 17.005 -24.900 1.00 93.38 192 TYR A CA 1
ATOM 1608 C C . TYR A 1 192 ? -20.395 18.437 -24.335 1.00 93.38 192 TYR A C 1
ATOM 1610 O O . TYR A 1 192 ? -19.533 18.729 -23.502 1.00 93.38 192 TYR A O 1
ATOM 1618 N N . PRO A 1 193 ? -21.317 19.342 -24.727 1.00 92.94 193 PRO A N 1
ATOM 1619 C CA . PRO A 1 193 ? -21.250 20.762 -24.362 1.00 92.94 193 PRO A CA 1
ATOM 1620 C C . PRO A 1 193 ? -21.146 21.043 -22.858 1.00 92.94 193 PRO A C 1
ATOM 1622 O O . PRO A 1 193 ? -20.371 21.904 -22.447 1.00 92.94 193 PRO A O 1
ATOM 1625 N N . ALA A 1 194 ? -21.858 20.290 -22.013 1.00 93.88 194 ALA A N 1
ATOM 1626 C CA . ALA A 1 194 ? -21.769 20.478 -20.564 1.00 93.88 194 ALA A CA 1
ATOM 1627 C C . ALA A 1 194 ? -20.396 20.070 -19.998 1.00 93.88 194 ALA A C 1
ATOM 1629 O O . ALA A 1 194 ? -19.931 20.663 -19.027 1.00 93.88 194 ALA A O 1
ATOM 1630 N N . ALA A 1 195 ? -19.713 19.098 -20.616 1.00 92.56 195 ALA A N 1
ATOM 1631 C CA . ALA A 1 195 ? -18.345 18.759 -20.235 1.00 92.56 195 ALA A CA 1
ATOM 1632 C C . ALA A 1 195 ? -17.337 19.818 -20.705 1.00 92.56 195 ALA A C 1
ATOM 1634 O O . ALA A 1 195 ? -16.368 20.079 -19.997 1.00 92.56 195 ALA A O 1
ATOM 1635 N N . VAL A 1 196 ? -17.580 20.479 -21.841 1.00 93.94 196 VAL A N 1
ATOM 1636 C CA . VAL A 1 196 ? -16.782 21.638 -22.275 1.00 93.94 196 VAL A CA 1
ATOM 1637 C C . VAL A 1 196 ? -16.905 22.788 -21.275 1.00 93.94 196 VAL A C 1
ATOM 1639 O O . VAL A 1 196 ? -15.885 23.318 -20.839 1.00 93.94 196 VAL A O 1
ATOM 1642 N N . ASP A 1 197 ? -18.125 23.139 -20.860 1.00 94.62 197 ASP A N 1
ATOM 1643 C CA . ASP A 1 197 ? -18.351 24.171 -19.838 1.00 94.62 197 ASP A CA 1
ATOM 1644 C C . ASP A 1 197 ? -17.687 23.794 -18.502 1.00 94.62 197 ASP A C 1
ATOM 1646 O O . ASP A 1 197 ? -16.948 24.588 -17.915 1.00 94.62 197 ASP A O 1
ATOM 1650 N N . PHE A 1 198 ? -17.843 22.539 -18.066 1.00 93.06 198 PHE A N 1
ATOM 1651 C CA . PHE A 1 198 ? -17.148 22.016 -16.889 1.00 93.06 198 PHE A CA 1
ATOM 1652 C C . PHE A 1 198 ? -15.623 22.178 -16.992 1.00 93.06 198 PHE A C 1
ATOM 1654 O O . PHE A 1 198 ? -14.986 22.643 -16.043 1.00 93.06 198 PHE A O 1
ATOM 1661 N N . MET A 1 199 ? -15.027 21.833 -18.136 1.00 94.19 199 MET A N 1
ATOM 1662 C CA . MET A 1 199 ? -13.583 21.946 -18.357 1.00 94.19 199 MET A CA 1
ATOM 1663 C C . MET A 1 199 ? -13.106 23.399 -18.359 1.00 94.19 199 MET A C 1
ATOM 1665 O O . MET A 1 199 ? -12.086 23.695 -17.735 1.00 94.19 199 MET A O 1
ATOM 1669 N N . THR A 1 200 ? -13.860 24.312 -18.974 1.00 93.00 200 THR A N 1
ATOM 1670 C CA . THR A 1 200 ? -13.568 25.753 -18.955 1.00 93.00 200 THR A CA 1
ATOM 1671 C C . THR A 1 200 ? -13.564 26.291 -17.525 1.00 93.00 200 THR A C 1
ATOM 1673 O O . THR A 1 200 ? -12.572 26.877 -17.089 1.00 93.00 200 THR A O 1
ATOM 1676 N N . ARG A 1 201 ? -14.607 25.996 -16.739 1.00 92.31 201 ARG A N 1
ATOM 1677 C CA . ARG A 1 201 ? -14.682 26.397 -15.322 1.00 92.31 201 ARG A CA 1
ATOM 1678 C C . ARG A 1 201 ? -13.548 25.793 -14.497 1.00 92.31 201 ARG A C 1
ATOM 1680 O O . ARG A 1 201 ? -12.936 26.478 -13.685 1.00 92.31 201 ARG A O 1
ATOM 1687 N N . THR A 1 202 ? -13.224 24.522 -14.723 1.00 91.44 202 THR A N 1
ATOM 1688 C CA . THR A 1 202 ? -12.108 23.837 -14.049 1.00 91.44 202 THR A CA 1
ATOM 1689 C C . THR A 1 202 ? -10.776 24.525 -14.361 1.00 91.44 202 THR A C 1
ATOM 1691 O O . THR A 1 202 ? -9.960 24.729 -13.462 1.00 91.44 202 THR A O 1
ATOM 1694 N N . GLN A 1 203 ? -10.562 24.949 -15.609 1.00 91.56 203 GLN A N 1
ATOM 1695 C CA . GLN A 1 203 ? -9.368 25.689 -16.015 1.00 91.56 203 GLN A CA 1
ATOM 1696 C C . GLN A 1 203 ? -9.293 27.075 -15.368 1.00 91.56 203 GLN A C 1
ATOM 1698 O O . GLN A 1 203 ? -8.222 27.477 -14.910 1.00 91.56 203 GLN A O 1
ATOM 1703 N N . GLU A 1 204 ? -10.413 27.789 -15.279 1.00 90.88 204 GLU A N 1
ATOM 1704 C CA . GLU A 1 204 ? -10.485 29.061 -14.557 1.00 90.88 204 GLU A CA 1
ATOM 1705 C C . GLU A 1 204 ? -10.163 28.890 -13.070 1.00 90.88 204 GLU A C 1
ATOM 1707 O O . GLU A 1 204 ? -9.357 29.644 -12.524 1.00 90.88 204 GLU A O 1
ATOM 1712 N N . LEU A 1 205 ? -10.740 27.876 -12.419 1.00 89.69 205 LEU A N 1
ATOM 1713 C CA . LEU A 1 205 ? -10.473 27.558 -11.015 1.00 89.69 205 LEU A CA 1
ATOM 1714 C C . LEU A 1 205 ? -9.013 27.141 -10.790 1.00 89.69 205 LEU A C 1
ATOM 1716 O O . LEU A 1 205 ? -8.434 27.501 -9.769 1.00 89.69 205 LEU A O 1
ATOM 1720 N N . GLY A 1 206 ? -8.398 26.443 -11.749 1.00 85.62 206 GLY A N 1
ATOM 1721 C CA . GLY A 1 206 ? -6.984 26.063 -11.695 1.00 85.62 206 GLY A CA 1
ATOM 1722 C C . GLY A 1 206 ? -6.018 27.244 -11.780 1.00 85.62 206 GLY A C 1
ATOM 1723 O O . GLY A 1 206 ? -4.941 27.194 -11.193 1.00 85.62 206 GLY A O 1
ATOM 1724 N N . ARG A 1 207 ? -6.409 28.329 -12.461 1.00 86.12 207 ARG A N 1
ATOM 1725 C CA . ARG A 1 207 ? -5.628 29.578 -12.525 1.00 86.12 207 ARG A CA 1
ATOM 1726 C C . ARG A 1 207 ? -5.762 30.434 -11.266 1.00 86.12 207 ARG A C 1
ATOM 1728 O O . ARG A 1 207 ? -4.940 31.318 -11.043 1.00 86.12 207 ARG A O 1
ATOM 1735 N N . ARG A 1 208 ? -6.795 30.204 -10.454 1.00 82.56 208 ARG A N 1
ATOM 1736 C CA . ARG A 1 208 ? -7.022 30.937 -9.205 1.00 82.56 208 ARG A CA 1
ATOM 1737 C C . ARG A 1 208 ? -6.239 30.285 -8.066 1.00 82.56 208 ARG A C 1
ATOM 1739 O O . ARG A 1 208 ? -6.247 29.065 -7.908 1.00 82.56 208 ARG A O 1
ATOM 1746 N N . GLU A 1 209 ? -5.636 31.095 -7.194 1.00 72.44 209 GLU A N 1
ATOM 1747 C CA . GLU A 1 209 ? -5.090 30.619 -5.915 1.00 72.44 209 GLU A CA 1
ATOM 1748 C C . GLU A 1 209 ? -6.216 30.311 -4.914 1.00 72.44 209 GLU A C 1
ATOM 1750 O O . GLU A 1 209 ? -6.354 30.944 -3.868 1.00 72.44 209 GLU A O 1
ATOM 1755 N N . LEU A 1 210 ? -7.052 29.323 -5.235 1.00 73.88 210 LEU A N 1
ATOM 1756 C CA . LEU A 1 210 ? -8.113 28.869 -4.345 1.00 73.88 210 LEU A CA 1
ATOM 1757 C C . LEU A 1 210 ? -7.480 28.190 -3.134 1.00 73.88 210 LEU A C 1
ATOM 1759 O O . LEU A 1 210 ? -6.984 27.061 -3.215 1.00 73.88 210 LEU A O 1
ATOM 1763 N N . ARG A 1 211 ? -7.486 28.902 -2.010 1.00 71.88 211 ARG A N 1
ATOM 1764 C CA . ARG A 1 211 ? -7.097 28.382 -0.703 1.00 71.88 211 ARG A CA 1
ATOM 1765 C C . ARG A 1 211 ? -8.366 28.165 0.090 1.00 71.88 211 ARG A C 1
ATOM 1767 O O . ARG A 1 211 ? -9.063 29.116 0.424 1.00 71.88 211 ARG A O 1
ATOM 1774 N N . PHE A 1 212 ? -8.661 26.909 0.384 1.00 69.19 212 PHE A N 1
ATOM 1775 C CA . PHE A 1 212 ? -9.674 26.610 1.376 1.00 69.19 212 PHE A CA 1
ATOM 1776 C C . PHE A 1 212 ? -9.000 26.581 2.735 1.00 69.19 212 PHE A C 1
ATOM 1778 O O . PHE A 1 212 ? -8.105 25.767 2.979 1.00 69.19 212 PHE A O 1
ATOM 1785 N N . GLN A 1 213 ? -9.422 27.499 3.590 1.00 65.12 213 GLN A N 1
ATOM 1786 C CA . GLN A 1 213 ? -9.168 27.432 5.015 1.00 65.12 213 GLN A CA 1
ATOM 1787 C C . GLN A 1 213 ? -10.414 26.818 5.637 1.00 65.12 213 GLN A C 1
ATOM 1789 O O . GLN A 1 213 ? -11.520 27.309 5.404 1.00 65.12 213 GLN A O 1
ATOM 1794 N N . GLN A 1 214 ? -10.252 25.725 6.384 1.00 61.28 214 GLN A N 1
ATOM 1795 C CA . GLN A 1 214 ? -11.365 25.221 7.182 1.00 61.28 214 GLN A CA 1
ATOM 1796 C C . GLN A 1 214 ? -11.841 26.357 8.098 1.00 61.28 214 GLN A C 1
ATOM 1798 O O . GLN A 1 214 ? -11.000 26.961 8.772 1.00 61.28 214 GLN A O 1
ATOM 1803 N N . PRO A 1 215 ? -13.146 26.689 8.110 1.00 60.94 215 PRO A N 1
ATOM 1804 C CA . PRO A 1 215 ? -13.649 27.751 8.962 1.00 60.94 215 PRO A CA 1
ATOM 1805 C C . PRO A 1 215 ? -13.317 27.405 10.415 1.00 60.94 215 PRO A C 1
ATOM 1807 O O . PRO A 1 215 ? -13.822 26.430 10.966 1.00 60.94 215 PRO A O 1
ATOM 1810 N N . LEU A 1 216 ? -12.458 28.220 11.033 1.00 57.31 216 LEU A N 1
ATOM 1811 C CA . LEU A 1 216 ? -11.956 28.063 12.404 1.00 57.31 216 LEU A CA 1
ATOM 1812 C C . LEU A 1 216 ? -13.035 28.271 13.483 1.00 57.31 216 LEU A C 1
ATOM 1814 O O . LEU A 1 216 ? -12.710 28.378 14.662 1.00 57.31 216 LEU A O 1
ATOM 1818 N N . LEU A 1 217 ? -14.310 28.332 13.089 1.00 55.06 217 LEU A N 1
ATOM 1819 C CA . LEU A 1 217 ? -15.451 28.669 13.939 1.00 55.06 217 LEU A CA 1
ATOM 1820 C C . LEU A 1 217 ? -15.583 27.755 15.169 1.00 55.06 217 LEU A C 1
ATOM 1822 O O . LEU A 1 217 ? -16.194 28.165 16.147 1.00 55.06 217 LEU A O 1
ATOM 1826 N N . LEU A 1 218 ? -14.952 26.574 15.167 1.00 58.03 218 LEU A N 1
ATOM 1827 C CA . LEU A 1 218 ? -14.767 25.722 16.342 1.00 58.03 218 LEU A CA 1
ATOM 1828 C C . LEU A 1 218 ? -13.323 25.169 16.370 1.00 58.03 218 LEU A C 1
ATOM 1830 O O . LEU A 1 218 ? -13.068 24.140 15.736 1.00 58.03 218 LEU A O 1
ATOM 1834 N N . PRO A 1 219 ? -12.377 25.757 17.137 1.00 64.56 219 PRO A N 1
ATOM 1835 C CA . PRO A 1 219 ? -11.022 25.199 17.329 1.00 64.56 219 PRO A CA 1
ATOM 1836 C C . PRO A 1 219 ? -11.027 23.770 17.910 1.00 64.56 219 PRO A C 1
ATOM 1838 O O . PRO A 1 219 ? -10.017 23.070 17.900 1.00 64.56 219 PRO A O 1
ATOM 1841 N N . ILE A 1 220 ? -12.194 23.318 18.368 1.00 72.81 220 ILE A N 1
ATOM 1842 C CA . ILE A 1 220 ? -12.479 21.978 18.866 1.00 72.81 220 ILE A CA 1
ATOM 1843 C C . ILE A 1 220 ? -12.282 20.908 17.782 1.00 72.81 220 ILE A C 1
ATOM 1845 O O . ILE A 1 220 ? -11.757 19.844 18.089 1.00 72.81 220 ILE A O 1
ATOM 1849 N N . ILE A 1 221 ? -12.659 21.151 16.519 1.00 76.88 221 ILE A N 1
ATOM 1850 C CA . ILE A 1 221 ? -12.617 20.097 15.484 1.00 76.88 221 ILE A CA 1
ATOM 1851 C C . ILE A 1 221 ? -11.172 19.657 15.182 1.00 76.88 221 ILE A C 1
ATOM 1853 O O . ILE A 1 221 ? -10.896 18.461 15.293 1.00 76.88 221 ILE A O 1
ATOM 1857 N N . PRO A 1 222 ? -10.220 20.565 14.877 1.00 75.81 222 PRO A N 1
ATOM 1858 C CA . PRO A 1 222 ? -8.818 20.179 14.701 1.00 75.81 222 PRO A CA 1
ATOM 1859 C C . PRO A 1 222 ? -8.225 19.498 15.941 1.00 75.81 222 PRO A C 1
ATOM 1861 O O . PRO A 1 222 ? -7.460 18.544 15.811 1.00 75.81 222 PRO A O 1
ATOM 1864 N N . MET A 1 223 ? -8.612 19.944 17.142 1.00 79.94 223 MET A N 1
ATOM 1865 C CA . MET A 1 223 ? -8.174 19.340 18.402 1.00 79.94 223 MET A CA 1
ATOM 1866 C C . MET A 1 223 ? -8.694 17.903 18.561 1.00 79.94 223 MET A C 1
ATOM 1868 O O . MET A 1 223 ? -7.918 17.010 18.894 1.00 79.94 223 MET A O 1
ATOM 1872 N N . LEU A 1 224 ? -9.979 17.653 18.292 1.00 83.88 224 LEU A N 1
ATOM 1873 C CA . LEU A 1 224 ? -10.579 16.316 18.345 1.00 83.88 224 LEU A CA 1
ATOM 1874 C C . LEU A 1 224 ? -9.948 15.370 17.323 1.00 83.88 224 LEU A C 1
ATOM 1876 O O . LEU A 1 224 ? -9.680 14.218 17.649 1.00 83.88 224 LEU A O 1
ATOM 1880 N N . VAL A 1 225 ? -9.676 15.856 16.111 1.00 83.88 225 VAL A N 1
ATOM 1881 C CA . VAL A 1 225 ? -9.005 15.084 15.056 1.00 83.88 225 VAL A CA 1
ATOM 1882 C C . VAL A 1 225 ? -7.582 14.706 15.479 1.00 83.88 225 VAL A C 1
ATOM 1884 O O . VAL A 1 225 ? -7.187 13.549 15.339 1.00 83.88 225 VAL A O 1
ATOM 1887 N N . LEU A 1 226 ? -6.833 15.640 16.074 1.00 83.56 226 LEU A N 1
ATOM 1888 C CA . LEU A 1 226 ? -5.503 15.363 16.619 1.00 83.56 226 LEU A CA 1
ATOM 1889 C C . LEU A 1 226 ? -5.557 14.345 17.771 1.00 83.56 226 LEU A C 1
ATOM 1891 O O . LEU A 1 226 ? -4.781 13.389 17.789 1.00 83.56 226 LEU A O 1
ATOM 1895 N N . LEU A 1 227 ? -6.494 14.506 18.708 1.00 86.31 227 LEU A N 1
ATOM 1896 C CA . LEU A 1 227 ? -6.698 13.562 19.810 1.00 86.31 227 LEU A CA 1
ATOM 1897 C C . LEU A 1 227 ? -7.079 12.170 19.295 1.00 86.31 227 LEU A C 1
ATOM 1899 O O . LEU A 1 227 ? -6.521 11.174 19.757 1.00 86.31 227 LEU A O 1
ATOM 1903 N N . ALA A 1 228 ? -7.980 12.079 18.316 1.00 87.94 228 ALA A N 1
ATOM 1904 C CA . ALA A 1 228 ? -8.341 10.820 17.671 1.00 87.94 228 ALA A CA 1
ATOM 1905 C C . ALA A 1 228 ? -7.117 10.170 17.007 1.00 87.94 228 ALA A C 1
ATOM 1907 O O . ALA A 1 228 ? -6.887 8.971 17.176 1.00 87.94 228 ALA A O 1
ATOM 1908 N N . SER A 1 229 ? -6.285 10.972 16.339 1.00 87.00 229 SER A N 1
ATOM 1909 C CA . SER A 1 229 ? -5.050 10.522 15.699 1.00 87.00 229 SER A CA 1
ATOM 1910 C C . SER A 1 229 ? -4.058 9.901 16.685 1.00 87.00 229 SER A C 1
ATOM 1912 O O . SER A 1 229 ? -3.537 8.813 16.433 1.00 87.00 229 SER A O 1
ATOM 1914 N N . ILE A 1 230 ? -3.838 10.544 17.834 1.00 86.94 230 ILE A N 1
ATOM 1915 C CA . ILE A 1 230 ? -2.913 10.064 18.872 1.00 86.94 230 ILE A CA 1
ATOM 1916 C C . ILE A 1 230 ? -3.487 8.840 19.600 1.00 86.94 230 ILE A C 1
ATOM 1918 O O . ILE A 1 230 ? -2.775 7.875 19.878 1.00 86.94 230 ILE A O 1
ATOM 1922 N N . THR A 1 231 ? -4.784 8.857 19.912 1.00 91.19 231 THR A N 1
ATOM 1923 C CA . THR A 1 231 ? -5.412 7.811 20.733 1.00 91.19 231 THR A CA 1
ATOM 1924 C C . THR A 1 231 ? -5.662 6.509 19.983 1.00 91.19 231 THR A C 1
ATOM 1926 O O . THR A 1 231 ? -5.812 5.482 20.637 1.00 91.19 231 THR A O 1
ATOM 1929 N N . TYR A 1 232 ? -5.673 6.508 18.646 1.00 92.19 232 TYR A N 1
ATOM 1930 C CA . TYR A 1 232 ? -5.973 5.312 17.855 1.00 92.19 232 TYR A CA 1
ATOM 1931 C C . TYR A 1 232 ? -5.029 4.139 18.160 1.00 92.19 232 TYR A C 1
ATOM 1933 O O . TYR A 1 232 ? -5.486 3.060 18.538 1.00 92.19 232 TYR A O 1
ATOM 1941 N N . SER A 1 233 ? -3.714 4.353 18.050 1.00 90.56 233 SER A N 1
ATOM 1942 C CA . SER A 1 233 ? -2.711 3.303 18.284 1.00 90.56 233 SER A CA 1
ATOM 1943 C C . SER A 1 233 ? -2.704 2.839 19.745 1.00 90.56 233 SER A C 1
ATOM 1945 O O . SER A 1 233 ? -2.595 1.644 20.017 1.00 90.56 233 SER A O 1
ATOM 1947 N N . THR A 1 234 ? -2.900 3.759 20.693 1.00 91.44 234 THR A N 1
ATOM 1948 C CA . THR A 1 234 ? -3.030 3.429 22.120 1.00 91.44 234 THR A CA 1
ATOM 1949 C C . THR A 1 234 ? -4.266 2.575 22.384 1.00 91.44 234 THR A C 1
ATOM 1951 O O . THR A 1 234 ? -4.186 1.556 23.068 1.00 91.44 234 THR A O 1
ATOM 1954 N N . LEU A 1 235 ? -5.409 2.952 21.810 1.00 94.00 235 LEU A N 1
ATOM 1955 C CA . LEU A 1 235 ? -6.665 2.234 21.976 1.00 94.00 235 LEU A CA 1
ATOM 1956 C C . LEU A 1 235 ? -6.613 0.843 21.344 1.00 94.00 235 LEU A C 1
ATOM 1958 O O . LEU A 1 235 ? -7.128 -0.098 21.939 1.00 94.00 235 LEU A O 1
ATOM 1962 N N . LEU A 1 236 ? -5.957 0.697 20.191 1.00 93.69 236 LEU A N 1
ATOM 1963 C CA . LEU A 1 236 ? -5.677 -0.604 19.583 1.00 93.69 236 LEU A CA 1
ATOM 1964 C C . LEU A 1 236 ? -4.936 -1.519 20.568 1.00 93.69 236 LEU A C 1
ATOM 1966 O O . LEU A 1 236 ? -5.374 -2.643 20.810 1.00 93.69 236 LEU A O 1
ATOM 1970 N N . ILE A 1 237 ? -3.842 -1.038 21.169 1.00 93.81 237 ILE A N 1
ATOM 1971 C CA . ILE A 1 237 ? -3.053 -1.823 22.132 1.00 93.81 237 ILE A CA 1
ATOM 1972 C C . ILE A 1 237 ? -3.909 -2.199 23.348 1.00 93.81 237 ILE A C 1
ATOM 1974 O O . ILE A 1 237 ? -3.951 -3.370 23.729 1.00 93.81 237 ILE A O 1
ATOM 1978 N N . VAL A 1 238 ? -4.632 -1.235 23.927 1.00 94.75 238 VAL A N 1
ATOM 1979 C CA . VAL A 1 238 ? -5.519 -1.473 25.076 1.00 94.75 238 VAL A CA 1
ATOM 1980 C C . VAL A 1 238 ? -6.598 -2.502 24.733 1.00 94.75 238 VAL A C 1
ATOM 1982 O O . VAL A 1 238 ? -6.796 -3.453 25.488 1.00 94.75 238 VAL A O 1
ATOM 1985 N N . ALA A 1 239 ? -7.259 -2.367 23.582 1.00 94.06 239 ALA A N 1
ATOM 1986 C CA . ALA A 1 239 ? -8.293 -3.292 23.137 1.00 94.06 239 ALA A CA 1
ATOM 1987 C C . ALA A 1 239 ? -7.742 -4.714 22.944 1.00 94.06 239 ALA A C 1
ATOM 1989 O O . ALA A 1 239 ? -8.377 -5.672 23.377 1.00 94.06 239 ALA A O 1
ATOM 1990 N N . LEU A 1 240 ? -6.547 -4.873 22.368 1.00 94.56 240 LEU A N 1
ATOM 1991 C CA . LEU A 1 240 ? -5.915 -6.189 22.211 1.00 94.56 240 LEU A CA 1
ATOM 1992 C C . LEU A 1 240 ? -5.582 -6.838 23.563 1.00 94.56 240 LEU A C 1
ATOM 1994 O O . LEU A 1 240 ? -5.858 -8.024 23.761 1.00 94.56 240 LEU A O 1
ATOM 1998 N N . VAL A 1 241 ? -5.040 -6.067 24.512 1.00 95.25 241 VAL A N 1
ATOM 1999 C CA . VAL A 1 241 ? -4.727 -6.556 25.866 1.00 95.25 241 VAL A CA 1
ATOM 2000 C C . VAL A 1 241 ? -6.000 -6.977 26.603 1.00 95.25 241 VAL A C 1
ATOM 2002 O O . VAL A 1 241 ? -6.070 -8.093 27.127 1.00 95.25 241 VAL A O 1
ATOM 2005 N N . LEU A 1 242 ? -7.029 -6.125 26.604 1.00 93.75 242 LEU A N 1
ATOM 2006 C CA . LEU A 1 242 ? -8.307 -6.417 27.256 1.00 93.75 242 LEU A CA 1
ATOM 2007 C C . LEU A 1 242 ? -9.023 -7.602 26.602 1.00 93.75 242 LEU A C 1
ATOM 2009 O O . LEU A 1 242 ? -9.549 -8.455 27.313 1.00 93.75 242 LEU A O 1
ATOM 2013 N N . ALA A 1 243 ? -9.004 -7.716 25.273 1.00 92.25 243 ALA A N 1
ATOM 2014 C CA . ALA A 1 243 ? -9.584 -8.860 24.574 1.00 92.25 243 ALA A CA 1
ATOM 2015 C C . ALA A 1 243 ? -8.870 -10.168 24.949 1.00 92.25 243 ALA A C 1
ATOM 2017 O O . ALA A 1 243 ? -9.528 -11.169 25.236 1.00 92.25 243 ALA A O 1
ATOM 2018 N N . GLY A 1 244 ? -7.534 -10.151 25.035 1.00 90.88 244 GLY A N 1
ATOM 2019 C CA . GLY A 1 244 ? -6.746 -11.293 25.503 1.00 90.88 244 GLY A CA 1
ATOM 2020 C C . GLY A 1 244 ? -7.043 -11.683 26.955 1.00 90.88 244 GLY A C 1
ATOM 2021 O O . GLY A 1 244 ? -7.008 -12.864 27.299 1.00 90.88 244 GLY A O 1
ATOM 2022 N N . PHE A 1 245 ? -7.372 -10.716 27.812 1.00 90.19 245 PHE A N 1
ATOM 2023 C CA . PHE A 1 245 ? -7.824 -10.973 29.180 1.00 90.19 245 PHE A CA 1
ATOM 2024 C C . PHE A 1 245 ? -9.242 -11.566 29.216 1.00 90.19 245 PHE A C 1
ATOM 2026 O O . PHE A 1 245 ? -9.453 -12.616 29.822 1.00 90.19 245 PHE A O 1
ATOM 2033 N N . VAL A 1 246 ? -10.198 -10.965 28.501 1.00 88.75 246 VAL A N 1
ATOM 2034 C CA . VAL A 1 246 ? -11.591 -11.443 28.398 1.00 88.75 246 VAL A CA 1
ATOM 2035 C C . VAL A 1 246 ? -11.667 -12.863 27.825 1.00 88.75 246 VAL A C 1
ATOM 2037 O O . VAL A 1 246 ? -12.495 -13.660 28.271 1.00 88.75 246 VAL A O 1
ATOM 2040 N N . ALA A 1 247 ? -10.786 -13.208 26.882 1.00 86.56 247 ALA A N 1
ATOM 2041 C CA . ALA A 1 247 ? -10.688 -14.553 26.320 1.00 86.56 247 ALA A CA 1
ATOM 2042 C C . ALA A 1 247 ? -10.228 -15.607 27.345 1.00 86.56 247 ALA A C 1
ATOM 2044 O O . ALA A 1 247 ? -10.615 -16.768 27.235 1.00 86.56 247 ALA A O 1
ATOM 2045 N N . ARG A 1 248 ? -9.424 -15.215 28.344 1.00 86.12 248 ARG A N 1
ATOM 2046 C CA . ARG A 1 248 ? -8.905 -16.123 29.381 1.00 86.12 248 ARG A CA 1
ATOM 2047 C C . ARG A 1 248 ? -9.850 -16.313 30.560 1.00 86.12 248 ARG A C 1
ATOM 2049 O O . ARG A 1 248 ? -9.725 -17.306 31.270 1.00 86.12 248 ARG A O 1
ATOM 2056 N N . ILE A 1 249 ? -10.779 -15.390 30.800 1.00 80.94 249 ILE A N 1
ATOM 2057 C CA . ILE A 1 249 ? -11.691 -15.525 31.935 1.00 80.94 249 ILE A CA 1
ATOM 2058 C C . ILE A 1 249 ? -12.830 -16.491 31.599 1.00 80.94 249 ILE A C 1
ATOM 2060 O O . ILE A 1 249 ? -13.618 -16.249 30.684 1.00 80.94 249 ILE A O 1
ATOM 2064 N N . SER A 1 250 ? -12.977 -17.540 32.410 1.00 61.38 250 SER A N 1
ATOM 2065 C CA . SER A 1 250 ? -14.021 -18.569 32.284 1.00 61.38 250 SER A CA 1
ATOM 2066 C C . SER A 1 250 ? -15.443 -18.077 32.586 1.00 61.38 250 SER A C 1
ATOM 2068 O O . SER A 1 250 ? -16.409 -18.755 32.250 1.00 61.38 250 SER A O 1
ATOM 2070 N N . ALA A 1 251 ? -15.595 -16.904 33.206 1.00 67.56 251 ALA A N 1
ATOM 2071 C CA . ALA A 1 251 ? -16.895 -16.360 33.593 1.00 67.56 251 ALA A CA 1
ATOM 2072 C C . ALA A 1 251 ? -17.783 -16.025 32.370 1.00 67.56 251 ALA A C 1
ATOM 2074 O O . ALA A 1 251 ? -17.258 -15.718 31.294 1.00 67.56 251 ALA A O 1
ATOM 2075 N N . PRO A 1 252 ? -19.124 -16.030 32.520 1.00 65.69 252 PRO A N 1
ATOM 2076 C CA . PRO A 1 252 ? -20.070 -15.791 31.429 1.00 65.69 252 PRO A CA 1
ATOM 2077 C C . PRO A 1 252 ? -20.124 -14.304 31.043 1.00 65.69 252 PRO A C 1
ATOM 2079 O O . PRO A 1 252 ? -21.085 -13.592 31.301 1.00 65.69 252 PRO A O 1
ATOM 2082 N N . PHE A 1 253 ? -19.068 -13.816 30.401 1.00 66.44 253 PHE A N 1
ATOM 2083 C CA . PHE A 1 253 ? -18.976 -12.482 29.810 1.00 66.44 253 PHE A CA 1
ATOM 2084 C C . PHE A 1 253 ? -19.609 -12.455 28.410 1.00 66.44 253 PHE A C 1
ATOM 2086 O O . PHE A 1 253 ? -18.965 -12.054 27.446 1.00 66.44 253 PHE A O 1
ATOM 2093 N N . GLY A 1 254 ? -20.847 -12.944 28.268 1.00 75.06 254 GLY A N 1
ATOM 2094 C CA . GLY A 1 254 ? -21.480 -13.160 26.958 1.00 75.06 254 GLY A CA 1
ATOM 2095 C C . GLY A 1 254 ? -21.454 -11.912 26.066 1.00 75.06 254 GLY A C 1
ATOM 2096 O O . GLY A 1 254 ? -20.891 -11.949 24.975 1.00 75.06 254 GLY A O 1
ATOM 2097 N N . ARG A 1 255 ? -21.976 -10.784 26.567 1.00 84.38 255 ARG A N 1
ATOM 2098 C CA . ARG A 1 255 ? -21.993 -9.499 25.845 1.00 84.38 255 ARG A CA 1
ATOM 2099 C C . ARG A 1 255 ? -20.590 -8.924 25.636 1.00 84.38 255 ARG A C 1
ATOM 2101 O O . ARG A 1 255 ? -20.241 -8.566 24.516 1.00 84.38 255 ARG A O 1
ATOM 2108 N N . LEU A 1 256 ? -19.764 -8.893 26.681 1.00 88.56 256 LEU A N 1
ATOM 2109 C CA . LEU A 1 256 ? -18.408 -8.338 26.622 1.00 88.56 256 LEU A CA 1
ATOM 2110 C C . LEU A 1 256 ? -17.503 -9.095 25.632 1.00 88.56 256 LEU A C 1
ATOM 2112 O O . LEU A 1 256 ? -16.720 -8.468 24.927 1.00 88.56 256 LEU A O 1
ATOM 2116 N N . ARG A 1 257 ? -17.642 -10.424 25.514 1.00 88.69 257 ARG A N 1
ATOM 2117 C CA . ARG A 1 257 ? -16.931 -11.231 24.505 1.00 88.69 257 ARG A CA 1
ATOM 2118 C C . ARG A 1 257 ? -17.353 -10.876 23.080 1.00 88.69 257 ARG A C 1
ATOM 2120 O O . ARG A 1 257 ? -16.500 -10.837 22.199 1.00 88.69 257 ARG A O 1
ATOM 2127 N N . VAL A 1 258 ? -18.639 -10.597 22.854 1.00 89.88 258 VAL A N 1
ATOM 2128 C CA . VAL A 1 258 ? -19.138 -10.150 21.543 1.00 89.88 258 VAL A CA 1
ATOM 2129 C C . VAL A 1 258 ? -18.565 -8.778 21.195 1.00 89.88 258 VAL A C 1
ATOM 2131 O O . VAL A 1 258 ? -18.017 -8.611 20.109 1.00 89.88 258 VAL A O 1
ATOM 2134 N N . VAL A 1 259 ? -18.618 -7.820 22.125 1.00 92.69 259 VAL A N 1
ATOM 2135 C CA . VAL A 1 259 ? -18.072 -6.468 21.911 1.00 92.69 259 VAL A CA 1
ATOM 2136 C C . VAL A 1 259 ? -16.552 -6.515 21.697 1.00 92.69 259 VAL A C 1
ATOM 2138 O O . VAL A 1 259 ? -16.051 -5.874 20.775 1.00 92.69 259 VAL A O 1
ATOM 2141 N N . ALA A 1 260 ? -15.826 -7.338 22.463 1.00 93.25 260 ALA A N 1
ATOM 2142 C CA . ALA A 1 260 ? -14.397 -7.584 22.258 1.00 93.25 260 ALA A CA 1
ATOM 2143 C C . ALA A 1 260 ? -14.111 -8.139 20.855 1.00 93.25 260 ALA A C 1
ATOM 2145 O O . ALA A 1 260 ? -13.221 -7.650 20.162 1.00 93.25 260 ALA A O 1
ATOM 2146 N N . GLY A 1 261 ? -14.888 -9.137 20.420 1.00 92.75 261 GLY A N 1
ATOM 2147 C CA . GLY A 1 261 ? -14.769 -9.729 19.090 1.00 92.75 261 GLY A CA 1
ATOM 2148 C C . GLY A 1 261 ? -15.001 -8.712 17.972 1.00 92.75 261 GLY A C 1
ATOM 2149 O O . GLY A 1 261 ? -14.210 -8.658 17.036 1.00 92.75 261 GLY 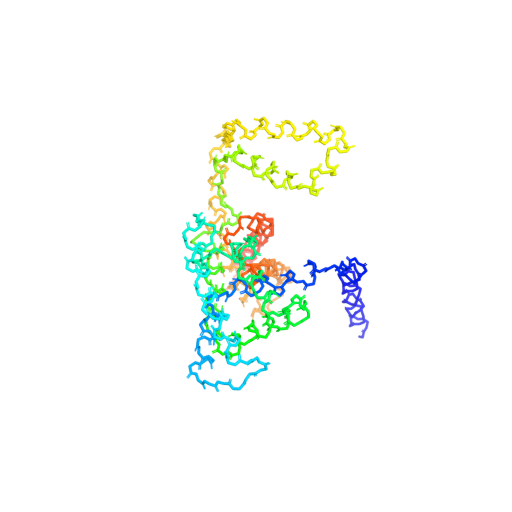A O 1
ATOM 2150 N N . LEU A 1 262 ? -16.031 -7.867 18.094 1.00 94.69 262 LEU A N 1
ATOM 2151 C CA . LEU A 1 262 ? -16.322 -6.800 17.129 1.00 94.69 262 LEU A CA 1
ATOM 2152 C C . LEU A 1 262 ? -15.209 -5.748 17.073 1.00 94.69 262 LEU A C 1
ATOM 2154 O O . LEU A 1 262 ? -14.789 -5.368 15.981 1.00 94.69 262 LEU A O 1
ATOM 2158 N N . ALA A 1 263 ? -14.705 -5.304 18.228 1.00 94.62 263 ALA A N 1
ATOM 2159 C CA . ALA A 1 263 ? -13.614 -4.336 18.292 1.00 94.62 263 ALA A CA 1
ATOM 2160 C C . ALA A 1 263 ? -12.330 -4.892 17.656 1.00 94.62 263 ALA A C 1
ATOM 2162 O O . ALA A 1 263 ? -11.744 -4.252 16.783 1.00 94.62 263 ALA A O 1
ATOM 2163 N N . VAL A 1 264 ? -11.926 -6.112 18.030 1.00 95.00 264 VAL A N 1
ATOM 2164 C CA . VAL A 1 264 ? -10.745 -6.779 17.456 1.00 95.00 264 VAL A CA 1
ATOM 2165 C C . VAL A 1 264 ? -10.920 -7.010 15.957 1.00 95.00 264 VAL A C 1
ATOM 2167 O O . VAL A 1 264 ? -9.995 -6.739 15.195 1.00 95.00 264 VAL A O 1
ATOM 2170 N N . PHE A 1 265 ? -12.102 -7.446 15.514 1.00 94.81 265 PHE A N 1
ATOM 2171 C CA . PHE A 1 265 ? -12.401 -7.611 14.093 1.00 94.81 265 PHE A CA 1
ATOM 2172 C C . PHE A 1 265 ? -12.247 -6.297 13.324 1.00 94.81 265 PHE A C 1
ATOM 2174 O O . PHE A 1 265 ? -11.584 -6.281 12.292 1.00 94.81 265 PHE A O 1
ATOM 2181 N N . ALA A 1 266 ? -12.795 -5.189 13.828 1.00 94.62 266 ALA A N 1
ATOM 2182 C CA . ALA A 1 266 ? -12.704 -3.895 13.157 1.00 94.62 266 ALA A CA 1
ATOM 2183 C C . ALA A 1 266 ? -11.254 -3.390 13.049 1.00 94.62 266 ALA A C 1
ATOM 2185 O O . ALA A 1 266 ? -10.844 -2.910 11.990 1.00 94.62 266 ALA A O 1
ATOM 2186 N N . PHE A 1 267 ? -10.456 -3.553 14.109 1.00 94.62 267 PHE A N 1
ATOM 2187 C CA . PHE A 1 267 ? -9.029 -3.227 14.074 1.00 94.62 267 PHE A CA 1
ATOM 2188 C C . PHE A 1 267 ? -8.242 -4.125 13.111 1.00 94.62 267 PHE A C 1
ATOM 2190 O O . PHE A 1 267 ? -7.410 -3.619 12.359 1.00 94.62 267 PHE A O 1
ATOM 2197 N N . LEU A 1 268 ? -8.509 -5.435 13.094 1.00 94.19 268 LEU A N 1
ATOM 2198 C CA . LEU A 1 268 ? -7.866 -6.373 12.168 1.00 94.19 268 LEU A CA 1
ATOM 2199 C C . LEU A 1 268 ? -8.255 -6.099 10.716 1.00 94.19 268 LEU A C 1
ATOM 2201 O O . LEU A 1 268 ? -7.397 -6.149 9.842 1.00 94.19 268 LEU A O 1
ATOM 2205 N N . PHE A 1 269 ? -9.523 -5.776 10.464 1.00 92.31 269 PHE A N 1
ATOM 2206 C CA . PHE A 1 269 ? -10.011 -5.384 9.147 1.00 92.31 269 PHE A CA 1
ATOM 2207 C C . PHE A 1 269 ? -9.248 -4.154 8.652 1.00 92.31 269 PHE A C 1
ATOM 2209 O O . PHE A 1 269 ? -8.646 -4.200 7.585 1.00 92.31 269 PHE A O 1
ATOM 2216 N N . ASN A 1 270 ? -9.171 -3.093 9.463 1.00 92.50 270 ASN A N 1
ATOM 2217 C CA . ASN A 1 270 ? -8.383 -1.903 9.137 1.00 92.50 270 ASN A CA 1
ATOM 2218 C C . ASN A 1 270 ? -6.901 -2.240 8.881 1.00 92.50 270 ASN A C 1
ATOM 2220 O O . ASN A 1 270 ? -6.343 -1.831 7.864 1.00 92.50 270 ASN A O 1
ATOM 2224 N N . ALA A 1 271 ? -6.291 -3.050 9.752 1.00 92.62 271 ALA A N 1
ATOM 2225 C CA . ALA A 1 271 ? -4.901 -3.475 9.611 1.00 92.62 271 ALA A CA 1
ATOM 2226 C C . ALA A 1 271 ? -4.653 -4.287 8.332 1.00 92.62 271 ALA A C 1
ATOM 2228 O O . ALA A 1 271 ? -3.603 -4.124 7.714 1.00 92.62 271 ALA A O 1
ATOM 2229 N N . ALA A 1 272 ? -5.608 -5.119 7.907 1.00 93.12 272 ALA A N 1
ATOM 2230 C CA . ALA A 1 272 ? -5.520 -5.891 6.673 1.00 93.12 272 ALA A CA 1
ATOM 2231 C C . ALA A 1 272 ? -5.511 -4.986 5.432 1.00 93.12 272 ALA A C 1
ATOM 2233 O O . ALA A 1 272 ? -4.669 -5.185 4.561 1.00 93.12 272 ALA A O 1
ATOM 2234 N N . TYR A 1 273 ? -6.351 -3.944 5.380 1.00 91.25 273 TYR A N 1
ATOM 2235 C CA . TYR A 1 273 ? -6.295 -2.956 4.290 1.00 91.25 273 TYR A CA 1
ATOM 2236 C C . TYR A 1 273 ? -4.992 -2.162 4.296 1.00 91.25 273 TYR A C 1
ATOM 2238 O O . TYR A 1 273 ? -4.407 -1.924 3.240 1.00 91.25 273 TYR A O 1
ATOM 2246 N N . CYS A 1 274 ? -4.513 -1.745 5.470 1.00 92.75 274 CYS A N 1
ATOM 2247 C CA . CYS A 1 274 ? -3.216 -1.078 5.576 1.00 92.75 274 CYS A CA 1
ATOM 2248 C C . CYS A 1 274 ? -2.086 -1.990 5.092 1.00 92.75 274 CYS A C 1
ATOM 2250 O O . CYS A 1 274 ? -1.215 -1.534 4.355 1.00 92.75 274 CYS A O 1
ATOM 2252 N N . LEU A 1 275 ? -2.130 -3.277 5.445 1.00 94.88 275 LEU A N 1
ATOM 2253 C CA . LEU A 1 275 ? -1.165 -4.275 5.002 1.00 94.88 275 LEU A CA 1
ATOM 2254 C C . LEU A 1 275 ? -1.225 -4.490 3.487 1.00 94.88 275 LEU A C 1
ATOM 2256 O O . LEU A 1 275 ? -0.183 -4.511 2.840 1.00 94.88 275 LEU A O 1
ATOM 2260 N N . GLU A 1 276 ? -2.420 -4.609 2.913 1.00 93.75 276 GLU A N 1
ATOM 2261 C CA . GLU A 1 276 ? -2.613 -4.734 1.468 1.00 93.75 276 GLU A CA 1
ATOM 2262 C C . GLU A 1 276 ? -1.992 -3.544 0.730 1.00 93.75 276 GLU A C 1
ATOM 2264 O O . GLU A 1 276 ? -1.180 -3.734 -0.177 1.00 93.75 276 GLU A O 1
ATOM 2269 N N . VAL A 1 277 ? -2.287 -2.316 1.170 1.00 93.19 277 VAL A N 1
ATOM 2270 C CA . VAL A 1 277 ? -1.697 -1.099 0.596 1.00 93.19 277 VAL A CA 1
ATOM 2271 C C . VAL A 1 277 ? -0.185 -1.069 0.814 1.00 93.19 277 VAL A C 1
ATOM 2273 O O . VAL A 1 277 ? 0.541 -0.730 -0.111 1.00 93.19 277 VAL A O 1
ATOM 2276 N N . ALA A 1 278 ? 0.320 -1.459 1.985 1.00 93.62 278 ALA A N 1
ATOM 2277 C CA . ALA A 1 278 ? 1.753 -1.512 2.274 1.00 93.62 278 ALA A CA 1
ATOM 2278 C C . ALA A 1 278 ? 2.505 -2.539 1.411 1.00 93.62 278 ALA A C 1
ATOM 2280 O O . ALA A 1 278 ? 3.692 -2.352 1.117 1.00 93.62 278 ALA A O 1
ATOM 2281 N N . VAL A 1 279 ? 1.840 -3.627 1.017 1.00 93.94 279 VAL A N 1
ATOM 2282 C CA . VAL A 1 279 ? 2.390 -4.645 0.120 1.00 93.94 279 VAL A CA 1
ATOM 2283 C C . VAL A 1 279 ? 2.294 -4.170 -1.326 1.00 93.94 279 VAL A C 1
ATOM 2285 O O . VAL A 1 279 ? 3.319 -4.093 -1.990 1.00 93.94 279 VAL A O 1
ATOM 2288 N N . ILE A 1 280 ? 1.106 -3.821 -1.815 1.00 92.56 280 ILE A N 1
ATOM 2289 C CA . ILE A 1 280 ? 0.855 -3.560 -3.241 1.00 92.56 280 ILE A CA 1
ATOM 2290 C C . ILE A 1 280 ? 1.287 -2.150 -3.657 1.00 92.56 280 ILE A C 1
ATOM 2292 O O . ILE A 1 280 ? 1.687 -1.951 -4.795 1.00 92.56 280 ILE A O 1
ATOM 2296 N N . SER A 1 281 ? 1.223 -1.177 -2.752 1.00 91.38 281 SER A N 1
ATOM 2297 C CA . SER A 1 281 ? 1.342 0.255 -3.031 1.00 91.38 281 SER A CA 1
ATOM 2298 C C . SER A 1 281 ? 2.152 0.965 -1.925 1.00 91.38 281 SER A C 1
ATOM 2300 O O . SER A 1 281 ? 3.094 0.391 -1.367 1.00 91.38 281 SER A O 1
ATOM 2302 N N . SER A 1 282 ? 1.820 2.226 -1.630 1.00 90.25 282 SER A N 1
ATOM 2303 C CA . SER A 1 282 ? 2.406 3.028 -0.556 1.00 90.25 282 SER A CA 1
ATOM 2304 C C . SER A 1 282 ? 1.335 3.715 0.291 1.00 90.25 282 SER A C 1
ATOM 2306 O O . SER A 1 282 ? 0.400 4.325 -0.236 1.00 90.25 282 SER A O 1
ATOM 2308 N N . LEU A 1 283 ? 1.523 3.674 1.612 1.00 90.19 283 LEU A N 1
ATOM 2309 C CA . LEU A 1 283 ? 0.725 4.411 2.596 1.00 90.19 283 LEU A CA 1
ATOM 2310 C C . LEU A 1 283 ? 1.106 5.900 2.668 1.00 90.19 283 LEU A C 1
ATOM 2312 O O . LEU A 1 283 ? 0.440 6.663 3.362 1.00 90.19 283 LEU A O 1
ATOM 2316 N N . ASP A 1 284 ? 2.126 6.342 1.924 1.00 86.56 284 ASP A N 1
ATOM 2317 C CA . ASP A 1 284 ? 2.405 7.774 1.750 1.00 86.56 284 ASP A CA 1
ATOM 2318 C C . ASP A 1 284 ? 1.365 8.471 0.859 1.00 86.56 284 ASP A C 1
ATOM 2320 O O . ASP A 1 284 ? 1.197 9.689 0.948 1.00 86.56 284 ASP A O 1
ATOM 2324 N N . ILE A 1 285 ? 0.644 7.719 0.014 1.00 84.69 285 ILE A N 1
ATOM 2325 C CA . ILE A 1 285 ? -0.351 8.290 -0.895 1.00 84.69 285 ILE A CA 1
ATOM 2326 C C . ILE A 1 285 ? -1.613 8.679 -0.101 1.00 84.69 285 ILE A C 1
ATOM 2328 O O . ILE A 1 285 ? -2.319 7.806 0.419 1.00 84.69 285 ILE A O 1
ATOM 2332 N N . PRO A 1 286 ? -2.013 9.966 -0.106 1.00 78.81 286 PRO A N 1
ATOM 2333 C CA . PRO A 1 286 ? -3.143 10.445 0.695 1.00 78.81 286 PRO A CA 1
ATOM 2334 C C . PRO A 1 286 ? -4.493 9.807 0.361 1.00 78.81 286 PRO A C 1
ATOM 2336 O O . PRO A 1 286 ? -5.382 9.746 1.210 1.00 78.81 286 PRO A O 1
ATOM 2339 N N . ARG A 1 287 ? -4.671 9.338 -0.880 1.00 81.00 287 ARG A N 1
ATOM 2340 C CA . ARG A 1 287 ? -5.914 8.702 -1.330 1.00 81.00 287 ARG A CA 1
ATOM 2341 C C . ARG A 1 287 ? -6.236 7.453 -0.511 1.00 81.00 287 ARG A C 1
ATOM 2343 O O . ARG A 1 287 ? -7.384 7.291 -0.109 1.00 81.00 287 ARG A O 1
ATOM 2350 N N . TYR A 1 288 ? -5.244 6.603 -0.240 1.00 84.12 288 TYR A N 1
ATOM 2351 C CA . TYR A 1 288 ? -5.464 5.380 0.537 1.00 84.12 288 TYR A CA 1
ATOM 2352 C C . TYR A 1 288 ? -5.753 5.699 2.007 1.00 84.12 288 TYR A C 1
ATOM 2354 O O . TYR A 1 288 ? -6.681 5.131 2.576 1.00 84.12 288 TYR A O 1
ATOM 2362 N N . LEU A 1 289 ? -5.061 6.691 2.576 1.00 82.31 289 LEU A N 1
ATOM 2363 C CA . LEU A 1 289 ? -5.314 7.167 3.941 1.00 82.31 289 LEU A CA 1
ATOM 2364 C C . LEU A 1 289 ? -6.733 7.733 4.108 1.00 82.31 289 LEU A C 1
ATOM 2366 O O . LEU A 1 289 ? -7.401 7.458 5.102 1.00 82.31 289 LEU A O 1
ATOM 2370 N N . THR A 1 290 ? -7.217 8.480 3.110 1.00 79.12 290 THR A N 1
ATOM 2371 C CA . THR A 1 290 ? -8.558 9.089 3.131 1.00 79.12 290 THR A CA 1
ATOM 2372 C C . THR A 1 290 ? -9.655 8.027 3.138 1.00 79.12 290 THR A C 1
ATOM 2374 O O . THR A 1 290 ? -10.614 8.131 3.897 1.00 79.12 290 THR A O 1
ATOM 2377 N N . VAL A 1 291 ? -9.510 6.980 2.319 1.00 81.75 291 VAL A N 1
ATOM 2378 C CA . VAL A 1 291 ? -10.468 5.863 2.293 1.00 81.75 291 VAL A CA 1
ATOM 2379 C C . VAL A 1 291 ? -10.444 5.099 3.620 1.00 81.75 291 VAL A C 1
ATOM 2381 O O . VAL A 1 291 ? -11.496 4.721 4.132 1.00 81.75 291 VAL A O 1
ATOM 2384 N N . GLN A 1 292 ? -9.261 4.926 4.215 1.00 87.12 292 GLN A N 1
ATOM 2385 C CA . GLN A 1 292 ? -9.097 4.222 5.489 1.00 87.12 292 GLN A CA 1
ATOM 2386 C C . GLN A 1 292 ? -9.687 4.975 6.687 1.00 87.12 292 GLN A C 1
ATOM 2388 O O . GLN A 1 292 ? -10.082 4.323 7.651 1.00 87.12 292 GLN A O 1
ATOM 2393 N N . MET A 1 293 ? -9.813 6.307 6.627 1.00 88.38 293 MET A N 1
ATOM 2394 C CA . MET A 1 293 ? -10.349 7.139 7.714 1.00 88.38 293 MET A CA 1
ATOM 2395 C C . MET A 1 293 ? -11.674 6.610 8.277 1.00 88.38 293 MET A C 1
ATOM 2397 O O . MET A 1 293 ? -11.828 6.518 9.493 1.00 88.38 293 MET A O 1
ATOM 2401 N N . TYR A 1 294 ? -12.618 6.215 7.419 1.00 87.94 294 TYR A N 1
ATOM 2402 C CA . TYR A 1 294 ? -13.922 5.721 7.870 1.00 87.94 294 TYR A CA 1
ATOM 2403 C C . TYR A 1 294 ? -13.806 4.407 8.644 1.00 87.94 294 TYR A C 1
ATOM 2405 O O . TYR A 1 294 ? -14.384 4.264 9.721 1.00 87.94 294 TYR A O 1
ATOM 2413 N N . SER A 1 295 ? -13.017 3.460 8.135 1.00 90.19 295 SER A N 1
ATOM 2414 C CA . SER A 1 295 ? -12.763 2.193 8.822 1.00 90.19 295 SER A CA 1
ATOM 2415 C C . SER A 1 295 ? -12.002 2.405 10.133 1.00 90.19 295 SER A C 1
ATOM 2417 O O . SER A 1 295 ? -12.303 1.743 11.124 1.00 90.19 295 SER A O 1
ATOM 2419 N N . THR A 1 296 ? -11.052 3.343 10.162 1.00 93.06 296 THR A N 1
ATOM 2420 C CA . THR A 1 296 ? -10.306 3.734 11.368 1.00 93.06 296 THR A CA 1
ATOM 2421 C C . THR A 1 296 ? -11.243 4.305 12.428 1.00 93.06 296 THR A C 1
ATOM 2423 O O . THR A 1 296 ? -11.166 3.899 13.586 1.00 93.06 296 THR A O 1
ATOM 2426 N N . LEU A 1 297 ? -12.172 5.183 12.035 1.00 92.81 297 LEU A N 1
ATOM 2427 C CA . LEU A 1 297 ? -13.155 5.778 12.939 1.00 92.81 297 LEU A CA 1
ATOM 2428 C C . LEU A 1 297 ? -14.084 4.723 13.538 1.00 92.81 297 LEU A C 1
ATOM 2430 O O . LEU A 1 297 ? -14.287 4.702 14.749 1.00 92.81 297 LEU A O 1
ATOM 2434 N N . VAL A 1 298 ? -14.601 3.808 12.714 1.00 93.88 298 VAL A N 1
ATOM 2435 C CA . VAL A 1 298 ? -15.438 2.698 13.191 1.00 93.88 298 VAL A CA 1
ATOM 2436 C C . VAL A 1 298 ? -14.669 1.815 14.176 1.00 93.88 298 VAL A C 1
ATOM 2438 O O . VAL A 1 298 ? -15.182 1.523 15.256 1.00 93.88 298 VAL A O 1
ATOM 2441 N N . ALA A 1 299 ? -13.430 1.432 13.850 1.00 95.00 299 ALA A N 1
ATOM 2442 C CA . ALA A 1 299 ? -12.593 0.632 14.743 1.00 95.00 299 ALA A CA 1
ATOM 2443 C C . ALA A 1 299 ? -12.325 1.350 16.075 1.00 95.00 299 ALA A C 1
ATOM 2445 O O . ALA A 1 299 ? -12.420 0.741 17.140 1.00 95.00 299 ALA A O 1
ATOM 2446 N N . GLN A 1 300 ? -12.071 2.658 16.032 1.00 94.62 300 GLN A N 1
ATOM 2447 C CA . GLN A 1 300 ? -11.837 3.468 17.221 1.00 94.62 300 GLN A CA 1
ATOM 2448 C C . GLN A 1 300 ? -13.085 3.592 18.100 1.00 94.62 300 GLN A C 1
ATOM 2450 O O . GLN A 1 300 ? -12.994 3.426 19.313 1.00 94.62 300 GLN A O 1
ATOM 2455 N N . LEU A 1 301 ? -14.262 3.819 17.513 1.00 95.44 301 LEU A N 1
ATOM 2456 C CA . LEU A 1 301 ? -15.524 3.878 18.258 1.00 95.44 301 LEU A CA 1
ATOM 2457 C C . LEU A 1 301 ? -15.868 2.530 18.902 1.00 95.44 301 LEU A C 1
ATOM 2459 O O . LEU A 1 301 ? -16.254 2.492 20.070 1.00 95.44 301 LEU A O 1
ATOM 2463 N N . LEU A 1 302 ? -15.670 1.420 18.184 1.00 95.75 302 LEU A N 1
ATOM 2464 C CA . LEU A 1 302 ? -15.859 0.074 18.735 1.00 95.75 302 LEU A CA 1
ATOM 2465 C C . LEU A 1 302 ? -14.845 -0.242 19.841 1.00 95.75 302 LEU A C 1
ATOM 2467 O O . LEU A 1 302 ? -15.213 -0.832 20.854 1.00 95.75 302 LEU A O 1
ATOM 2471 N N . GLY A 1 303 ? -13.589 0.183 19.685 1.00 95.69 303 GLY A N 1
ATOM 2472 C CA . GLY A 1 303 ? -12.566 0.067 20.722 1.00 95.69 303 GLY A CA 1
ATOM 2473 C C . GLY A 1 303 ? -12.930 0.848 21.986 1.00 95.69 303 GLY A C 1
ATOM 2474 O O . GLY A 1 303 ? -12.814 0.317 23.088 1.00 95.69 303 GLY A O 1
ATOM 2475 N N . LEU A 1 304 ? -13.425 2.082 21.840 1.00 95.56 304 LEU A N 1
ATOM 2476 C CA . LEU A 1 304 ? -13.878 2.902 22.966 1.00 95.56 304 LEU A CA 1
ATOM 2477 C C . LEU A 1 304 ? -15.078 2.261 23.659 1.00 95.56 304 LEU A C 1
ATOM 2479 O O . LEU A 1 304 ? -15.079 2.133 24.882 1.00 95.56 304 LEU A O 1
ATOM 2483 N N . TRP A 1 305 ? -16.067 1.805 22.887 1.00 95.62 305 TRP A N 1
ATOM 2484 C CA . TRP A 1 305 ? -17.219 1.096 23.432 1.00 95.62 305 TRP A CA 1
ATOM 2485 C C . TRP A 1 305 ? -16.791 -0.156 24.202 1.00 95.62 305 TRP A C 1
ATOM 2487 O O . TRP A 1 305 ? -17.246 -0.365 25.324 1.00 95.62 305 TRP A O 1
ATOM 2497 N N . PHE A 1 306 ? -15.854 -0.936 23.661 1.00 95.81 306 PHE A N 1
ATOM 2498 C CA . PHE A 1 306 ? -15.316 -2.109 24.342 1.00 95.81 306 PHE A CA 1
ATOM 2499 C C . PHE A 1 306 ? -14.650 -1.766 25.681 1.00 95.81 306 PHE A C 1
ATOM 2501 O O . PHE A 1 306 ? -14.923 -2.425 26.684 1.00 95.81 306 PHE A O 1
ATOM 2508 N N . VAL A 1 307 ? -13.819 -0.722 25.725 1.00 94.94 307 VAL A N 1
ATOM 2509 C CA . VAL A 1 307 ? -13.167 -0.276 26.967 1.00 94.94 307 VAL A CA 1
ATOM 2510 C C . VAL A 1 307 ? -14.198 0.177 28.005 1.00 94.94 307 VAL A C 1
ATOM 2512 O O . VAL A 1 307 ? -14.094 -0.198 29.173 1.00 94.94 307 VAL A O 1
ATOM 2515 N N . LEU A 1 308 ? -15.211 0.945 27.595 1.00 94.38 308 LEU A N 1
ATOM 2516 C CA . LEU A 1 308 ? -16.275 1.409 28.491 1.00 94.38 308 LEU A CA 1
ATOM 2517 C C . LEU A 1 308 ? -17.106 0.246 29.042 1.00 94.38 308 LEU A C 1
ATOM 2519 O O . LEU A 1 308 ? -17.378 0.194 30.242 1.00 94.38 308 LEU A O 1
ATOM 2523 N N . GLU A 1 309 ? -17.462 -0.708 28.185 1.00 93.25 309 GLU A N 1
ATOM 2524 C CA . GLU A 1 309 ? -18.196 -1.913 28.567 1.00 93.25 309 GLU A CA 1
ATOM 2525 C C . GLU A 1 309 ? -17.389 -2.757 29.564 1.00 93.25 309 GLU A C 1
ATOM 2527 O O . GLU A 1 309 ? -17.922 -3.213 30.577 1.00 93.25 309 GLU A O 1
ATOM 2532 N N . PHE A 1 310 ? -16.081 -2.898 29.327 1.00 92.06 310 PHE A N 1
ATOM 2533 C CA . PHE A 1 310 ? -15.167 -3.586 30.233 1.00 92.06 310 PHE A CA 1
ATOM 2534 C C . PHE A 1 310 ? -15.130 -2.927 31.619 1.00 92.06 310 PHE A C 1
ATOM 2536 O O . PHE A 1 310 ? -15.266 -3.608 32.636 1.00 92.06 310 PHE A O 1
ATOM 2543 N N . VAL A 1 311 ? -14.974 -1.601 31.674 1.00 92.38 311 VAL A N 1
ATOM 2544 C CA . VAL A 1 311 ? -14.929 -0.840 32.934 1.00 92.38 311 VAL A CA 1
ATOM 2545 C C . VAL A 1 311 ? -16.261 -0.942 33.683 1.00 92.38 311 VAL A C 1
ATOM 2547 O O . VAL A 1 311 ? -16.260 -1.171 34.893 1.00 92.38 311 VAL A O 1
ATOM 2550 N N . SER A 1 312 ? -17.386 -0.827 32.971 1.00 90.50 312 SER A N 1
ATOM 2551 C CA . SER A 1 312 ? -18.738 -0.945 33.535 1.00 90.50 312 SER A CA 1
ATOM 2552 C C . SER A 1 312 ? -18.971 -2.313 34.186 1.00 90.50 312 SER A C 1
ATOM 2554 O O . SER A 1 312 ? -19.334 -2.389 35.361 1.00 90.50 312 SER A O 1
ATOM 2556 N N . GLU A 1 313 ? -18.669 -3.400 33.472 1.00 88.25 313 GLU A N 1
ATOM 2557 C CA . GLU A 1 313 ? -18.784 -4.776 33.976 1.00 88.25 313 GLU A CA 1
ATOM 2558 C C . GLU A 1 313 ? -17.892 -5.023 35.204 1.00 88.25 313 GLU A C 1
ATOM 2560 O O . GLU A 1 313 ? -18.319 -5.615 36.202 1.00 88.25 313 GLU A O 1
ATOM 2565 N N . MET A 1 314 ? -16.649 -4.532 35.174 1.00 87.81 314 MET A N 1
ATOM 2566 C CA . MET A 1 314 ? -15.730 -4.655 36.309 1.00 87.81 314 MET A CA 1
ATOM 2567 C C . MET A 1 314 ? -16.224 -3.879 37.533 1.00 87.81 314 MET A C 1
ATOM 2569 O O . MET A 1 314 ? -16.121 -4.377 38.660 1.00 87.81 314 MET A O 1
ATOM 2573 N N . TRP A 1 315 ? -16.795 -2.689 37.331 1.00 88.06 315 TRP A N 1
ATOM 2574 C CA . TRP A 1 315 ? -17.352 -1.884 38.414 1.00 88.06 315 TRP A CA 1
ATOM 2575 C C . TRP A 1 315 ? -18.594 -2.533 39.032 1.00 88.06 315 TRP A C 1
ATOM 2577 O O . TRP A 1 315 ? -18.669 -2.649 40.258 1.00 88.06 315 TRP A O 1
ATOM 2587 N N . GLN A 1 316 ? -19.519 -3.038 38.209 1.00 86.75 316 GLN A N 1
ATOM 2588 C CA . GLN A 1 316 ? -20.717 -3.746 38.675 1.00 86.75 316 GLN A CA 1
ATOM 2589 C C . GLN A 1 316 ? -20.360 -4.958 39.540 1.00 86.75 316 GLN A C 1
ATOM 2591 O O . GLN A 1 316 ? -20.915 -5.131 40.624 1.00 86.75 316 GLN A O 1
ATOM 2596 N N . ARG A 1 317 ? -19.371 -5.754 39.125 1.00 82.19 317 ARG A N 1
ATOM 2597 C CA . ARG A 1 317 ? -18.911 -6.914 39.903 1.00 82.19 317 ARG A CA 1
ATOM 2598 C C . ARG A 1 317 ? -18.196 -6.534 41.190 1.00 82.19 317 ARG A C 1
ATOM 2600 O O . ARG A 1 317 ? -18.300 -7.257 42.178 1.00 82.19 317 ARG A O 1
ATOM 2607 N N . ARG A 1 318 ? -17.440 -5.432 41.192 1.00 85.75 318 ARG A N 1
ATOM 2608 C CA . ARG A 1 318 ? -16.816 -4.918 42.419 1.00 85.75 318 ARG A CA 1
ATOM 2609 C C . ARG A 1 318 ? -17.886 -4.492 43.420 1.00 85.75 318 ARG A C 1
ATOM 2611 O O . ARG A 1 318 ? -17.769 -4.835 44.589 1.00 85.75 318 ARG A O 1
ATOM 2618 N N . LYS A 1 319 ? -18.935 -3.808 42.953 1.00 87.50 319 LYS A N 1
ATOM 2619 C CA . LYS A 1 319 ? -20.081 -3.423 43.782 1.00 87.50 319 LYS A CA 1
ATOM 2620 C C . LYS A 1 319 ? -20.809 -4.649 44.340 1.00 87.50 319 LYS A C 1
ATOM 2622 O O . LYS A 1 319 ? -20.985 -4.735 45.543 1.00 87.50 319 LYS A O 1
ATOM 2627 N N . GLN A 1 320 ? -21.108 -5.644 43.502 1.00 84.00 320 GLN A N 1
ATOM 2628 C CA . GLN A 1 320 ? -21.730 -6.900 43.945 1.00 84.00 320 GLN A CA 1
ATOM 2629 C C . GLN A 1 320 ? -20.904 -7.642 45.006 1.00 84.00 320 GLN A C 1
ATOM 2631 O O . GLN A 1 320 ? -21.480 -8.159 45.953 1.00 84.00 320 GLN A O 1
ATOM 2636 N N . ARG A 1 321 ? -19.568 -7.675 44.884 1.00 81.31 321 ARG A N 1
ATOM 2637 C CA . ARG A 1 321 ? -18.696 -8.282 45.906 1.00 81.31 321 ARG A CA 1
ATOM 2638 C C . ARG A 1 321 ? -18.730 -7.531 47.236 1.00 81.31 321 ARG A C 1
ATOM 2640 O O . ARG A 1 321 ? -18.799 -8.167 48.279 1.00 81.31 321 ARG A O 1
ATOM 2647 N N . LEU A 1 322 ? -18.712 -6.198 47.188 1.00 82.31 322 LEU A N 1
ATOM 2648 C CA . LEU A 1 322 ? -18.810 -5.351 48.380 1.00 82.31 322 LEU A CA 1
ATOM 2649 C C . LEU A 1 322 ? -20.175 -5.499 49.069 1.00 82.31 322 LEU A C 1
ATOM 2651 O O . LEU A 1 322 ? -20.226 -5.610 50.289 1.00 82.31 322 LEU A O 1
ATOM 2655 N N . ASP A 1 323 ? -21.258 -5.570 48.292 1.00 79.88 323 ASP A N 1
ATOM 2656 C CA . ASP A 1 323 ? -22.625 -5.722 48.804 1.00 79.88 323 ASP A CA 1
ATOM 2657 C C . ASP A 1 323 ? -22.898 -7.143 49.352 1.00 79.88 323 ASP A C 1
ATOM 2659 O O . ASP A 1 323 ? -23.777 -7.322 50.190 1.00 79.88 323 ASP A O 1
ATOM 2663 N N . GLN A 1 324 ? -22.145 -8.161 48.910 1.00 74.56 324 GLN A N 1
ATOM 2664 C CA . GLN A 1 324 ? -22.278 -9.558 49.362 1.00 74.56 324 GLN A CA 1
ATOM 2665 C C . GLN A 1 324 ? -21.400 -9.923 50.573 1.00 74.56 324 GLN A C 1
ATOM 2667 O O . GLN A 1 324 ? -21.462 -11.058 51.041 1.00 74.56 324 GLN A O 1
ATOM 2672 N N . GLY A 1 325 ? -20.604 -8.993 51.112 1.00 53.97 325 GLY A N 1
ATOM 2673 C CA . GLY A 1 325 ? -19.867 -9.196 52.367 1.00 53.97 325 GLY A CA 1
ATOM 2674 C C . GLY A 1 325 ? -18.778 -10.278 52.337 1.00 53.97 325 GLY A C 1
ATOM 2675 O O . GLY A 1 325 ? -18.273 -10.661 53.390 1.00 53.97 325 GLY A O 1
ATOM 2676 N N . THR A 1 326 ? -18.393 -10.778 51.164 1.00 52.22 326 THR A N 1
ATOM 2677 C CA . THR A 1 326 ? -17.261 -11.703 51.016 1.00 52.22 326 THR A CA 1
ATOM 2678 C C . THR A 1 326 ? -16.009 -10.935 50.580 1.00 52.22 326 THR A C 1
ATOM 2680 O O . THR A 1 326 ? -16.082 -10.260 49.547 1.00 52.22 326 THR A O 1
ATOM 2683 N N . PRO A 1 327 ? -14.898 -11.010 51.346 1.00 47.84 327 PRO A N 1
ATOM 2684 C CA . PRO A 1 327 ? -13.643 -10.319 51.037 1.00 47.84 327 PRO A CA 1
ATOM 2685 C C . PRO A 1 327 ? -13.037 -10.706 49.681 1.00 47.84 327 PRO A C 1
ATOM 2687 O O . PRO A 1 327 ? -13.226 -11.864 49.237 1.00 47.84 327 PRO A O 1
#

Sequence (327 aa):
MRQKVWFSLGFAVSAAILLLPEYFLRRNDELSRTFLPTTLFVIHANLIRDQLADDLAKNVTLPYSHDQLERLYVTLRAEITKSHTARHYAYHSLGFDPDFLMYDPNSIAVQIRREFRGDIAAVCAFYRFYYWRIWQKRPQQVLEKVARQMRTFYLPYCRAYEPRITQKFGGAYQQSVLSLSDPICRKVWTAYPAAVDFMTRTQELGRRELRFQQPLLLPIIPMLVLLASITYSTLLIVALVLAGFVARISAPFGRLRVVAGLAVFAFLFNAAYC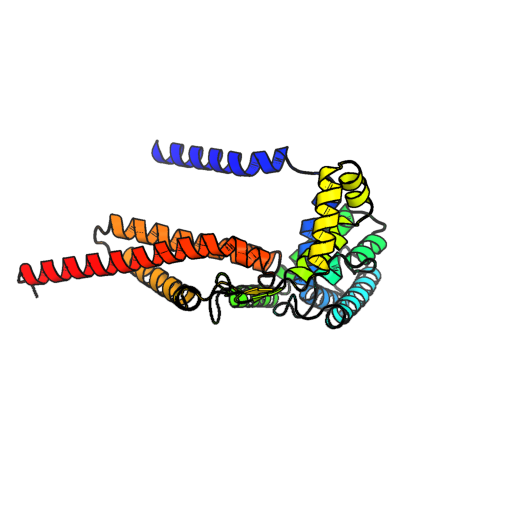LEVAVISSLDIPRYLTVQMYSTLVAQLLGLWFVLEFVSEMWQRRKQRLDQGTP

Secondary structure (DSSP, 8-state):
-HHHHHHHHHHHHHHHHHHHHHHHS---SHHHHHHHHHHHHHHTHHHHHHHHHHHHHTT---SS-HHHHHHHHHHHHHHHHHHHHHSSSS-TTTSS-HHHHHHSTTSHHHHHHHHTTT-HHHHHHHHHHHHHHHHHH-HHHHHHHHHHHHHHHHSSS-GGG---SEEEHHHHHHHHHHHHTSHHHHHHHHTSHHHHHHHHHHHHHHHS--EEEP-TT-THHHHHHHHHHHHHHHHHHHHHHHHHHHHH--S--HHHHHHHHHHHHHHHHHHHHHHHHHHHS-TTSHHHHHHHHHHHHHHHHHHHHHHHHHHHHHHHHHHHHHHTT--

pLDDT: mean 87.28, std 10.19, range [47.84, 98.19]

Foldseek 3Di:
DVVVVVVVVVVVVVCCVVVVCCVVVPDPDLCSLPVQLLLLCLLCLVLLLVLLVVCLVVVPDDPDDSVLSVVLSVQSVVQQVVQLVPDPDLFVLSNGDSCSQRPPPPHSLVVLCVSVVNPSVVSSVVSVVSSVVCCVPPVVVLVVLLVSLVCLQQPPWHCLLVDCQKDFCLCVLVVVLVVCVPPVNVVVQVVPVVSVVVSVVSNVSNPDRDMDGDPVPDVVVNVVSRVLGNCLNVLLVVLVVVLVVVVPDPDCPPPLNVLSVQLNVLVVVLVVLSSVCSSSHGSSHVVSSNVSSVSSVSSSVSSVVSVVSSVVVVVVVVVVCVVVPHD

Radius of gyration: 25.88 Å; chains: 1; bounding box: 55×62×80 Å